Protein AF-A0A3C1DPW7-F1 (afdb_monomer_lite)

Radius of gyration: 18.35 Å; chains: 1; bounding box: 48×40×52 Å

Foldseek 3Di:
DVVVVVVVVVLVVVLCVFQVCLVVQLVVQLVVLLVCLVVVCVVQVWHSVLSSQLSSLLSNLCSSLQRATPAQDDDALDAAADDDDQDPCNCVDPDPLVVLLQSQLSNLLSLLRTDDPVVSVVSVVCQLCVLVVSLVCCSVCSRSSDHRYPSSSVSNVNSNVNSNVVNVVVVVVVVVVVVVVVVVVD

Structure (mmCIF, N/CA/C/O backbone):
data_AF-A0A3C1DPW7-F1
#
_entry.id   AF-A0A3C1DPW7-F1
#
loop_
_atom_site.group_PDB
_atom_site.id
_atom_site.type_symbol
_atom_site.label_atom_id
_atom_site.label_alt_id
_atom_site.label_comp_id
_atom_site.label_asym_id
_atom_site.label_entity_id
_atom_site.label_seq_id
_atom_site.pdbx_PDB_ins_code
_atom_site.Cartn_x
_atom_site.Cartn_y
_atom_site.Cartn_z
_atom_site.occupancy
_atom_site.B_iso_or_equiv
_atom_site.auth_seq_id
_atom_site.auth_comp_id
_atom_site.auth_asym_id
_atom_site.auth_atom_id
_atom_site.pdbx_PDB_model_num
ATOM 1 N N . MET A 1 1 ? -4.035 -28.548 -2.189 1.00 45.34 1 MET A N 1
ATOM 2 C CA . MET A 1 1 ? -3.957 -27.496 -1.138 1.00 45.34 1 MET A CA 1
ATOM 3 C C . MET A 1 1 ? -2.508 -27.128 -0.824 1.00 45.34 1 MET A C 1
ATOM 5 O O . MET A 1 1 ? -2.256 -25.953 -0.607 1.00 45.34 1 MET A O 1
ATOM 9 N N . PHE A 1 2 ? -1.565 -28.078 -0.882 1.00 49.34 2 PHE A N 1
ATOM 10 C CA . PHE A 1 2 ? -0.123 -27.798 -0.820 1.00 49.34 2 PHE A CA 1
ATOM 11 C C . PHE A 1 2 ? 0.416 -27.044 -2.056 1.00 49.34 2 PHE A C 1
ATOM 13 O O . PHE A 1 2 ? 1.233 -26.148 -1.886 1.00 49.34 2 PHE A O 1
ATOM 20 N N . ASP A 1 3 ? -0.161 -27.251 -3.249 1.00 56.12 3 ASP A N 1
ATOM 21 C CA . ASP A 1 3 ? 0.280 -26.571 -4.487 1.00 56.12 3 ASP A CA 1
ATOM 22 C C . ASP A 1 3 ? 0.186 -25.033 -4.446 1.00 56.12 3 ASP A C 1
ATOM 24 O O . ASP A 1 3 ? 0.974 -24.337 -5.081 1.00 56.12 3 ASP A O 1
ATOM 28 N N . TYR A 1 4 ? -0.758 -24.477 -3.675 1.00 53.91 4 TYR A N 1
ATOM 29 C CA . TYR A 1 4 ? -0.920 -23.023 -3.536 1.00 53.91 4 TYR A CA 1
ATOM 30 C C . TYR A 1 4 ? 0.123 -22.398 -2.601 1.00 53.91 4 TYR A C 1
ATOM 32 O O . TYR A 1 4 ? 0.518 -21.247 -2.794 1.00 53.91 4 TYR A O 1
ATOM 40 N N . ILE A 1 5 ? 0.573 -23.145 -1.588 1.00 56.81 5 ILE A N 1
ATOM 41 C CA . ILE A 1 5 ? 1.623 -22.693 -0.667 1.00 56.81 5 ILE A CA 1
ATOM 42 C C . ILE A 1 5 ? 2.968 -22.704 -1.401 1.00 56.81 5 ILE A C 1
ATOM 44 O O . ILE A 1 5 ? 3.708 -21.721 -1.330 1.00 56.81 5 ILE A O 1
ATOM 48 N N . ASP A 1 6 ? 3.232 -23.756 -2.179 1.00 62.59 6 ASP A N 1
ATOM 49 C CA . ASP A 1 6 ? 4.435 -23.870 -3.010 1.00 62.59 6 ASP A CA 1
ATOM 50 C C . ASP A 1 6 ? 4.489 -22.787 -4.088 1.00 62.59 6 ASP A C 1
ATOM 52 O O . ASP A 1 6 ? 5.540 -22.177 -4.303 1.00 62.59 6 ASP A O 1
ATOM 56 N N . GLN A 1 7 ? 3.341 -22.462 -4.695 1.00 63.72 7 GLN A N 1
ATOM 57 C CA . GLN A 1 7 ? 3.235 -21.282 -5.542 1.00 63.72 7 GLN A CA 1
ATOM 58 C C . GLN A 1 7 ? 3.647 -20.041 -4.755 1.00 63.72 7 GLN A C 1
ATOM 60 O O . GLN A 1 7 ? 4.572 -19.362 -5.186 1.00 63.72 7 GLN A O 1
ATOM 65 N N . GLY A 1 8 ? 3.033 -19.739 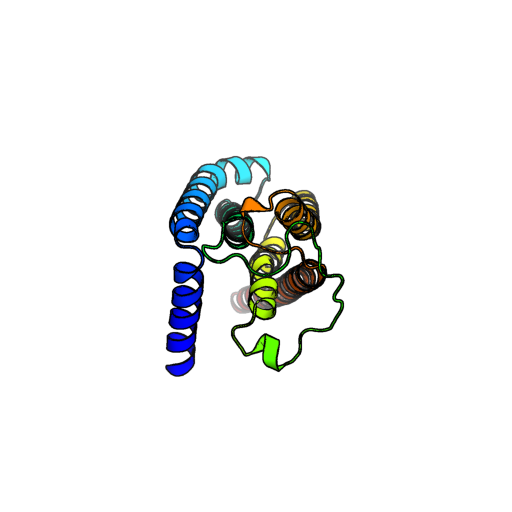-3.605 1.00 61.97 8 GLY A N 1
ATOM 66 C CA . GLY A 1 8 ? 3.328 -18.534 -2.808 1.00 61.97 8 GLY A CA 1
ATOM 67 C C . GLY A 1 8 ? 4.818 -18.318 -2.505 1.00 61.97 8 GLY A C 1
ATOM 68 O O . GLY A 1 8 ? 5.333 -17.204 -2.643 1.00 61.97 8 GLY A O 1
ATOM 69 N N . PHE A 1 9 ? 5.542 -19.381 -2.152 1.00 69.69 9 PHE A N 1
ATOM 70 C CA . PHE A 1 9 ? 6.993 -19.310 -1.952 1.00 69.69 9 PHE A CA 1
ATOM 71 C C . PHE A 1 9 ? 7.762 -19.107 -3.261 1.00 69.69 9 PHE A C 1
ATOM 73 O O . PHE A 1 9 ? 8.742 -18.359 -3.277 1.00 69.69 9 PHE A O 1
ATOM 80 N N . TYR A 1 10 ? 7.300 -19.698 -4.363 1.00 70.38 10 TYR A N 1
ATOM 81 C CA . TYR A 1 10 ? 7.838 -19.443 -5.698 1.00 70.38 10 TYR A CA 1
ATOM 82 C C . TYR A 1 10 ? 7.653 -17.973 -6.129 1.00 70.38 10 TYR A C 1
ATOM 84 O O . TYR A 1 10 ? 8.605 -17.366 -6.621 1.00 70.38 10 TYR A O 1
ATOM 92 N N . TRP A 1 11 ? 6.490 -17.362 -5.857 1.00 66.50 11 TRP A N 1
ATOM 93 C CA . TRP A 1 11 ? 6.211 -15.936 -6.111 1.00 66.50 11 TRP A CA 1
ATOM 94 C C . TRP A 1 11 ? 7.210 -15.020 -5.403 1.00 66.50 11 TRP A C 1
ATOM 96 O O . TRP A 1 11 ? 7.824 -14.149 -6.021 1.00 66.50 11 TRP A O 1
ATOM 106 N N . LEU A 1 12 ? 7.396 -15.235 -4.099 1.00 68.31 12 LEU A N 1
ATOM 107 C CA . LEU A 1 12 ? 8.343 -14.463 -3.296 1.00 68.31 12 LEU A CA 1
ATOM 108 C C . LEU A 1 12 ? 9.787 -14.722 -3.739 1.00 68.31 12 LEU A C 1
ATOM 110 O O . LEU A 1 12 ? 10.581 -13.786 -3.816 1.00 68.31 12 LEU A O 1
ATOM 114 N N . GLY A 1 13 ? 10.128 -15.970 -4.068 1.00 72.12 13 GLY A N 1
ATOM 115 C CA . GLY A 1 13 ? 11.445 -16.346 -4.577 1.00 72.12 13 GLY A CA 1
ATOM 116 C C . GLY A 1 13 ? 11.824 -15.590 -5.852 1.00 72.12 13 GLY A C 1
ATOM 117 O O . GLY A 1 13 ? 12.905 -15.005 -5.907 1.00 72.12 13 GLY A O 1
ATOM 118 N N . GLN A 1 14 ? 10.917 -15.537 -6.832 1.00 70.50 14 GLN A N 1
ATOM 119 C CA . GLN A 1 14 ? 11.108 -14.790 -8.082 1.00 70.50 14 GLN A CA 1
ATOM 120 C C . GLN A 1 14 ? 11.215 -13.280 -7.839 1.00 70.50 14 GLN A C 1
ATOM 122 O O . GLN A 1 14 ? 12.155 -12.642 -8.314 1.00 70.50 14 GLN A O 1
ATOM 127 N N . ALA A 1 15 ? 10.317 -12.709 -7.029 1.00 68.56 15 ALA A N 1
ATOM 128 C CA . ALA A 1 15 ? 10.353 -11.284 -6.706 1.00 68.56 15 ALA A CA 1
ATOM 129 C C . ALA A 1 15 ? 11.683 -10.871 -6.047 1.00 68.56 15 ALA A C 1
ATOM 131 O O . ALA A 1 15 ? 12.264 -9.844 -6.401 1.00 68.56 15 ALA A O 1
ATOM 132 N N . TYR A 1 16 ? 12.208 -11.689 -5.129 1.00 73.25 16 TYR A N 1
ATOM 133 C CA . TYR A 1 16 ? 13.483 -11.418 -4.463 1.00 73.25 16 TYR A CA 1
ATOM 134 C C . TYR A 1 16 ? 14.714 -11.668 -5.335 1.00 73.25 16 TYR A C 1
ATOM 136 O O . TYR A 1 16 ? 15.748 -11.053 -5.081 1.00 73.25 16 TYR A O 1
ATOM 144 N N . ALA A 1 17 ? 14.625 -12.548 -6.333 1.00 76.56 17 ALA A N 1
ATOM 145 C CA . ALA A 1 17 ? 15.702 -12.738 -7.298 1.00 76.56 17 ALA A CA 1
ATOM 146 C C . ALA A 1 17 ? 15.887 -11.488 -8.175 1.00 76.56 17 ALA A C 1
ATOM 148 O O . ALA A 1 17 ? 17.016 -11.080 -8.428 1.00 76.56 17 ALA A O 1
ATOM 149 N N . GLU A 1 18 ? 14.788 -10.843 -8.576 1.00 72.94 18 GLU A N 1
ATOM 150 C CA . GLU A 1 18 ? 14.814 -9.620 -9.393 1.00 72.94 18 GLU A CA 1
ATOM 151 C C . GLU A 1 18 ? 15.052 -8.344 -8.563 1.00 72.94 18 GLU A C 1
ATOM 153 O O . GLU A 1 18 ? 15.614 -7.371 -9.069 1.00 72.94 18 GLU A O 1
ATOM 158 N N . THR A 1 19 ? 14.653 -8.340 -7.282 1.00 77.19 19 THR A N 1
ATOM 159 C CA . THR A 1 19 ? 14.781 -7.190 -6.364 1.00 77.19 19 THR A CA 1
ATOM 160 C C . THR A 1 19 ? 15.429 -7.588 -5.024 1.00 77.19 19 THR A C 1
ATOM 162 O O . THR A 1 19 ? 14.774 -7.604 -3.977 1.00 77.19 19 THR A O 1
ATOM 165 N N . PRO A 1 20 ? 16.742 -7.888 -4.992 1.00 78.94 20 PRO A N 1
ATOM 166 C CA . PRO A 1 20 ? 17.404 -8.384 -3.778 1.00 78.94 20 PRO A CA 1
ATOM 167 C C . PRO A 1 20 ? 17.336 -7.383 -2.613 1.00 78.94 20 PRO A C 1
ATOM 169 O O . PRO A 1 20 ? 17.217 -7.767 -1.447 1.00 78.94 20 PRO A O 1
ATOM 172 N N . TRP A 1 21 ? 17.327 -6.087 -2.932 1.00 84.94 21 TRP A N 1
ATOM 173 C CA . TRP A 1 21 ? 17.254 -4.988 -1.969 1.00 84.94 21 TRP A CA 1
ATOM 174 C C . TRP A 1 21 ? 15.870 -4.808 -1.334 1.00 84.94 21 TRP A C 1
ATOM 176 O O . TRP A 1 21 ? 15.765 -4.185 -0.275 1.00 84.94 21 TRP A O 1
ATOM 186 N N . ALA A 1 22 ? 14.814 -5.393 -1.913 1.00 85.25 22 ALA A N 1
ATOM 187 C CA . ALA A 1 22 ? 13.452 -5.239 -1.405 1.00 85.25 22 ALA A CA 1
ATOM 188 C C . ALA A 1 22 ? 13.314 -5.806 0.013 1.00 85.25 22 ALA A C 1
ATOM 190 O O . ALA A 1 22 ? 12.577 -5.259 0.825 1.00 85.25 22 ALA A O 1
ATOM 191 N N . ARG A 1 23 ? 14.079 -6.850 0.367 1.00 87.50 23 ARG A N 1
ATOM 192 C CA . ARG A 1 23 ? 14.089 -7.417 1.729 1.00 87.50 23 ARG A CA 1
ATOM 193 C C . ARG A 1 23 ? 14.546 -6.398 2.763 1.00 87.50 23 ARG A C 1
ATOM 195 O O . ARG A 1 23 ? 13.875 -6.204 3.772 1.00 87.50 23 ARG A O 1
ATOM 202 N N . ALA A 1 24 ? 15.672 -5.740 2.494 1.00 89.94 24 ALA A N 1
ATOM 203 C CA . ALA A 1 24 ? 16.205 -4.711 3.376 1.00 89.94 24 ALA A CA 1
ATOM 204 C C . ALA A 1 24 ? 15.223 -3.535 3.479 1.00 89.94 24 ALA A C 1
ATOM 206 O O . ALA A 1 24 ? 14.919 -3.089 4.583 1.00 89.94 24 ALA A O 1
ATOM 207 N N . GLY A 1 25 ? 14.652 -3.108 2.347 1.00 91.94 25 GLY A N 1
ATOM 208 C CA . GLY A 1 25 ? 13.619 -2.074 2.314 1.00 91.94 25 GLY A CA 1
ATOM 209 C C . GLY A 1 25 ? 12.385 -2.431 3.149 1.00 91.94 25 GLY A C 1
ATOM 210 O O . GLY A 1 25 ? 11.926 -1.607 3.933 1.00 91.94 25 GLY A O 1
ATOM 211 N N . LEU A 1 26 ? 11.880 -3.665 3.048 1.00 92.50 26 LEU A N 1
ATOM 212 C CA . LEU A 1 26 ? 10.719 -4.136 3.810 1.00 92.50 26 LEU A CA 1
ATOM 213 C C . LEU A 1 26 ? 11.007 -4.190 5.312 1.00 92.50 26 LEU A C 1
ATOM 215 O O . LEU A 1 26 ? 10.148 -3.811 6.107 1.00 92.50 26 LEU A O 1
ATOM 219 N N . VAL A 1 27 ? 12.212 -4.607 5.711 1.00 95.00 27 VAL A N 1
ATOM 220 C CA . VAL A 1 27 ? 12.638 -4.574 7.120 1.00 95.00 27 VAL A CA 1
ATOM 221 C C . VAL A 1 27 ? 12.671 -3.135 7.630 1.00 95.00 27 VAL A C 1
ATOM 223 O O . VAL A 1 27 ? 12.113 -2.854 8.689 1.00 95.00 27 VAL A O 1
ATOM 226 N N . VAL A 1 28 ? 13.258 -2.209 6.868 1.00 95.44 28 VAL A N 1
ATOM 227 C CA . VAL A 1 28 ? 13.282 -0.783 7.228 1.00 95.44 28 VAL A CA 1
ATOM 228 C C . VAL A 1 28 ? 11.861 -0.228 7.333 1.00 95.44 28 VAL A C 1
ATOM 230 O O . VAL A 1 28 ? 11.532 0.402 8.335 1.00 95.44 28 VAL A O 1
ATOM 233 N N . ALA A 1 29 ? 10.993 -0.510 6.360 1.00 95.69 29 ALA A N 1
ATOM 234 C CA . ALA A 1 29 ? 9.595 -0.090 6.379 1.00 95.69 29 ALA A CA 1
ATOM 235 C C . ALA A 1 29 ? 8.848 -0.637 7.605 1.00 95.69 29 ALA A C 1
ATOM 237 O O . ALA A 1 29 ? 8.119 0.109 8.258 1.00 95.69 29 ALA A O 1
ATOM 238 N N . ALA A 1 30 ? 9.064 -1.905 7.965 1.00 95.81 30 ALA A N 1
ATOM 239 C CA . ALA A 1 30 ? 8.470 -2.517 9.149 1.00 95.81 30 ALA A CA 1
ATOM 240 C C . ALA A 1 30 ? 8.964 -1.860 10.446 1.00 95.81 30 ALA A C 1
ATOM 242 O O . ALA A 1 30 ? 8.156 -1.536 11.315 1.00 95.81 30 ALA A O 1
ATOM 243 N N . VAL A 1 31 ? 10.270 -1.607 10.570 1.00 97.31 31 VAL A N 1
ATOM 244 C CA . VAL A 1 31 ? 10.847 -0.917 11.734 1.00 97.31 31 VAL A CA 1
ATOM 245 C C . VAL A 1 31 ? 10.284 0.498 11.852 1.00 97.31 31 VAL A C 1
ATOM 247 O O . VAL A 1 31 ? 9.819 0.882 12.923 1.00 97.31 31 VAL A O 1
ATOM 250 N N . VAL A 1 32 ? 10.252 1.260 10.757 1.00 96.94 32 VAL A N 1
ATOM 251 C CA . VAL A 1 32 ? 9.676 2.612 10.733 1.00 96.94 32 VAL A CA 1
ATOM 252 C C . VAL A 1 32 ? 8.194 2.578 11.110 1.00 96.94 32 VAL A C 1
ATOM 254 O O . VAL A 1 32 ? 7.762 3.368 11.948 1.00 96.94 32 VAL A O 1
ATOM 257 N N . ALA A 1 33 ? 7.420 1.639 10.563 1.00 96.31 33 ALA A N 1
ATOM 258 C CA . ALA A 1 33 ? 6.011 1.474 10.901 1.00 96.31 33 ALA A CA 1
ATOM 259 C C . ALA A 1 33 ? 5.806 1.159 12.390 1.00 96.31 33 ALA A C 1
ATOM 261 O O . ALA A 1 33 ? 4.923 1.744 13.014 1.00 96.31 33 ALA A O 1
ATOM 262 N N . LEU A 1 34 ? 6.641 0.299 12.982 1.00 97.19 34 LEU A N 1
ATOM 263 C CA . LEU A 1 34 ? 6.595 -0.028 14.411 1.00 97.19 34 LEU A CA 1
ATOM 264 C C . LEU A 1 34 ? 6.935 1.181 15.290 1.00 97.19 34 LEU A C 1
ATOM 266 O O . LEU A 1 34 ? 6.211 1.467 16.245 1.00 97.19 34 LEU A O 1
ATOM 270 N N . LEU A 1 35 ? 7.997 1.914 14.951 1.00 97.75 35 LEU A N 1
ATOM 271 C CA . LEU A 1 35 ? 8.422 3.104 15.693 1.00 97.75 35 LEU A CA 1
ATOM 272 C C . LEU A 1 35 ? 7.381 4.230 15.611 1.00 97.75 35 LEU A C 1
ATOM 274 O O . LEU A 1 35 ? 7.150 4.939 16.593 1.00 97.75 35 LEU A O 1
ATOM 278 N N . LEU A 1 36 ? 6.723 4.380 14.459 1.00 97.12 36 LEU A N 1
ATOM 279 C CA . LEU A 1 36 ? 5.744 5.438 14.217 1.00 97.12 36 LEU A CA 1
ATOM 280 C C . LEU A 1 36 ? 4.303 5.057 14.581 1.00 97.12 36 LEU A C 1
ATOM 282 O O . LEU A 1 36 ? 3.469 5.953 14.717 1.00 97.12 36 LEU A O 1
ATOM 286 N N . ALA A 1 37 ? 3.998 3.776 14.800 1.00 96.12 37 ALA A N 1
ATOM 287 C CA . ALA A 1 37 ? 2.647 3.292 15.090 1.00 96.12 37 ALA A CA 1
ATOM 288 C C . ALA A 1 37 ? 1.990 4.039 16.259 1.00 96.12 37 ALA A C 1
ATOM 290 O O . ALA A 1 37 ? 0.888 4.571 16.127 1.00 96.12 37 ALA A O 1
ATOM 291 N N . VAL A 1 38 ? 2.674 4.120 17.403 1.00 96.56 38 VAL A N 1
ATOM 292 C CA . VAL A 1 38 ? 2.160 4.783 18.612 1.00 96.56 38 VAL A CA 1
ATOM 293 C C . VAL A 1 38 ? 2.044 6.305 18.456 1.00 96.56 38 VAL A C 1
ATOM 295 O O . VAL A 1 38 ? 0.960 6.828 18.736 1.00 96.56 38 VAL A O 1
ATOM 298 N N . PRO A 1 39 ? 3.087 7.055 18.038 1.00 96.94 39 PRO A N 1
ATOM 299 C CA . PRO A 1 39 ? 2.970 8.507 17.909 1.00 96.94 39 PRO A CA 1
ATOM 300 C C . PRO A 1 39 ? 1.938 8.909 16.850 1.00 96.94 39 PRO A C 1
ATOM 302 O O . PRO A 1 39 ? 1.123 9.798 17.108 1.00 96.94 39 PRO A O 1
ATOM 305 N N . MET A 1 40 ? 1.892 8.219 15.706 1.00 94.81 40 MET A N 1
ATOM 306 C CA . MET A 1 40 ? 0.899 8.500 14.667 1.00 94.81 40 MET A CA 1
ATOM 307 C C . MET A 1 40 ? -0.509 8.121 15.107 1.00 94.81 40 MET A C 1
ATOM 309 O O . MET A 1 40 ? -1.449 8.848 14.812 1.00 94.81 40 MET A O 1
ATOM 313 N N . ALA A 1 41 ? -0.693 7.046 15.872 1.00 94.62 41 ALA A N 1
ATOM 314 C CA . ALA A 1 41 ? -2.013 6.709 16.392 1.00 94.62 41 ALA A CA 1
ATOM 315 C C . ALA A 1 41 ? -2.532 7.703 17.428 1.00 94.62 41 ALA A C 1
ATOM 317 O O . ALA A 1 41 ? -3.728 7.989 17.433 1.00 94.62 41 ALA A O 1
ATOM 318 N N . LYS A 1 42 ? -1.652 8.284 18.253 1.00 94.69 42 LYS A N 1
ATOM 319 C CA . LYS A 1 42 ? -2.021 9.400 19.138 1.00 94.69 42 LYS A CA 1
ATOM 320 C C . LYS A 1 42 ? -2.438 10.628 18.329 1.00 94.69 42 LYS A C 1
ATOM 322 O O . LYS A 1 42 ? -3.485 11.205 18.616 1.00 94.69 42 LYS A O 1
ATOM 327 N N . LEU A 1 43 ? -1.665 10.981 17.298 1.00 94.38 43 LEU A N 1
ATOM 328 C CA . LEU A 1 43 ? -1.967 12.103 16.403 1.00 94.38 43 LEU A CA 1
ATOM 329 C C . LEU A 1 43 ? -3.307 11.906 15.678 1.00 94.38 43 LEU A C 1
ATOM 331 O O . LEU A 1 43 ? -4.157 12.792 15.671 1.00 94.38 43 LEU A O 1
ATOM 335 N N . LEU A 1 44 ? -3.512 10.714 15.121 1.00 91.31 44 LEU A N 1
ATOM 336 C CA . LEU A 1 44 ? -4.706 10.339 14.373 1.00 91.31 44 LEU A CA 1
ATOM 337 C C . LEU A 1 44 ? -5.873 9.929 15.275 1.00 91.31 44 LEU A C 1
ATOM 339 O O . LEU A 1 44 ? -6.936 9.640 14.753 1.00 91.31 44 LEU A O 1
ATOM 343 N N . ARG A 1 45 ? -5.718 9.887 16.605 1.00 92.81 45 ARG A N 1
ATOM 344 C CA . ARG A 1 45 ? -6.745 9.410 17.558 1.00 92.81 45 ARG A CA 1
ATOM 345 C C . ARG A 1 45 ? -7.334 8.040 17.171 1.00 92.81 45 ARG A C 1
ATOM 347 O O . ARG A 1 45 ? -8.547 7.831 17.225 1.00 92.81 45 ARG A O 1
ATOM 354 N N . SER A 1 46 ? -6.462 7.116 16.773 1.00 94.12 46 SER A N 1
ATOM 355 C CA . SER A 1 46 ? -6.810 5.782 16.266 1.00 94.12 46 SER A CA 1
ATOM 356 C C . SER A 1 46 ? -6.116 4.670 17.056 1.00 94.12 46 SER A C 1
ATOM 358 O O . SER A 1 46 ? -5.339 4.927 17.973 1.00 94.12 46 SER A O 1
ATOM 360 N N . ASN A 1 47 ? -6.377 3.412 16.697 1.00 95.06 47 ASN A N 1
ATOM 361 C CA . ASN A 1 47 ? -5.682 2.265 17.276 1.00 95.06 47 ASN A CA 1
ATOM 362 C C . ASN A 1 47 ? -4.244 2.158 16.709 1.00 95.06 47 ASN A C 1
ATOM 364 O O . ASN A 1 47 ? -4.097 2.102 15.483 1.00 95.06 47 ASN A O 1
ATOM 368 N N . PRO A 1 48 ? -3.199 2.068 17.559 1.00 95.44 48 PRO A N 1
ATOM 369 C CA . PRO A 1 48 ? -1.804 1.931 17.126 1.00 95.44 48 PRO A CA 1
ATOM 370 C C . PRO A 1 48 ? -1.537 0.718 16.247 1.00 95.44 48 PRO A C 1
ATOM 372 O O . PRO A 1 48 ? -0.723 0.813 15.336 1.00 95.44 48 PRO A O 1
ATOM 375 N N . VAL A 1 49 ? -2.249 -0.390 16.449 1.00 96.81 49 VAL A N 1
ATOM 376 C CA . VAL A 1 49 ? -2.089 -1.589 15.619 1.00 96.81 49 VAL A CA 1
ATOM 377 C C . VAL A 1 49 ? -2.543 -1.314 14.187 1.00 96.81 49 VAL A C 1
ATOM 379 O O . VAL A 1 49 ? -1.812 -1.602 13.249 1.00 96.81 49 VAL A O 1
ATOM 382 N N . ILE A 1 50 ? -3.716 -0.700 14.006 1.00 95.50 50 ILE A N 1
ATOM 383 C CA . ILE A 1 50 ? -4.253 -0.389 12.671 1.00 95.50 50 ILE A CA 1
ATOM 384 C C . ILE A 1 50 ? -3.351 0.616 11.960 1.00 95.50 50 ILE A C 1
ATOM 386 O O . ILE A 1 50 ? -3.026 0.427 10.793 1.00 95.50 50 ILE A O 1
ATOM 390 N N . VAL A 1 51 ? -2.924 1.667 12.666 1.00 96.06 51 VAL A N 1
ATOM 391 C CA . VAL A 1 51 ? -2.030 2.686 12.102 1.00 96.06 51 VAL A CA 1
ATOM 392 C C . VAL A 1 51 ? -0.675 2.084 11.736 1.00 96.06 51 VAL A C 1
ATOM 394 O O . VAL A 1 51 ? -0.192 2.335 10.638 1.00 96.06 51 VAL A O 1
ATOM 397 N N . GLY A 1 52 ? -0.090 1.250 12.598 1.00 96.38 52 GLY A N 1
ATOM 398 C CA . GLY A 1 52 ? 1.156 0.542 12.306 1.00 96.38 52 GLY A CA 1
ATOM 399 C C . GLY A 1 52 ? 1.038 -0.376 11.090 1.00 96.38 52 GLY A C 1
ATOM 400 O O . GLY A 1 52 ? 1.888 -0.330 10.207 1.00 96.38 52 GLY A O 1
ATOM 401 N N . LEU A 1 53 ? -0.046 -1.152 10.988 1.00 96.88 53 LEU A N 1
ATOM 402 C CA . LEU A 1 53 ? -0.310 -1.998 9.820 1.00 96.88 53 LEU A CA 1
ATOM 403 C C . LEU A 1 53 ? -0.498 -1.174 8.541 1.00 96.88 53 LEU A C 1
ATOM 405 O O . LEU A 1 53 ? 0.004 -1.564 7.493 1.00 96.88 53 LEU A O 1
ATOM 409 N N . LEU A 1 54 ? -1.178 -0.028 8.621 1.00 96.00 54 LEU A N 1
ATOM 410 C CA . LEU A 1 54 ? -1.387 0.862 7.480 1.00 96.00 54 LEU A CA 1
ATOM 411 C C . LEU A 1 54 ? -0.064 1.481 7.005 1.00 96.00 54 LEU A C 1
ATOM 413 O O . LEU A 1 54 ? 0.216 1.485 5.810 1.00 96.00 54 LEU A O 1
ATOM 417 N N . LEU A 1 55 ? 0.769 1.956 7.938 1.00 96.75 55 LEU A N 1
ATOM 418 C CA . LEU A 1 55 ? 2.114 2.462 7.643 1.00 96.75 55 LEU A CA 1
ATOM 419 C C . LEU A 1 55 ? 2.994 1.370 7.030 1.00 96.75 55 LEU A C 1
ATOM 421 O O . LEU A 1 55 ? 3.678 1.621 6.043 1.00 96.75 55 LEU A O 1
ATOM 425 N N . GLY A 1 56 ? 2.938 0.157 7.582 1.00 96.75 56 GLY A N 1
ATOM 426 C CA . GLY A 1 56 ? 3.644 -1.001 7.044 1.00 96.75 56 GLY A CA 1
ATOM 427 C C . GLY A 1 56 ? 3.182 -1.348 5.631 1.00 96.75 56 GLY A C 1
ATOM 428 O O . GLY A 1 56 ? 4.020 -1.576 4.765 1.00 96.75 56 GLY A O 1
ATOM 429 N N . ALA A 1 57 ? 1.873 -1.320 5.368 1.00 95.69 57 ALA A N 1
ATOM 430 C CA . ALA A 1 57 ? 1.313 -1.573 4.043 1.00 95.69 57 ALA A CA 1
ATOM 431 C C . ALA A 1 57 ? 1.747 -0.506 3.026 1.00 95.69 57 ALA A C 1
ATOM 433 O O . ALA A 1 57 ? 2.241 -0.855 1.959 1.00 95.69 57 ALA A O 1
ATOM 434 N N . PHE A 1 58 ? 1.660 0.785 3.366 1.00 96.06 58 PHE A N 1
ATOM 435 C CA . PHE A 1 58 ? 2.162 1.860 2.501 1.00 96.06 58 PHE A CA 1
ATOM 436 C C . PHE A 1 58 ? 3.669 1.758 2.250 1.00 96.06 58 PHE A C 1
ATOM 438 O O . PHE A 1 58 ? 4.121 1.911 1.116 1.00 96.06 58 PHE A O 1
ATOM 445 N N . GLY A 1 59 ? 4.449 1.465 3.292 1.00 95.94 59 GLY A N 1
ATOM 446 C CA . GLY A 1 59 ? 5.885 1.245 3.169 1.00 95.94 59 GLY A CA 1
ATOM 447 C C . GLY A 1 59 ? 6.208 0.050 2.275 1.00 95.94 59 GLY A C 1
ATOM 448 O O . GLY A 1 59 ? 7.087 0.146 1.424 1.00 95.94 59 GLY A O 1
ATOM 449 N N . ALA A 1 60 ? 5.461 -1.048 2.402 1.00 93.06 60 ALA A N 1
ATOM 450 C CA . ALA A 1 60 ? 5.607 -2.213 1.538 1.00 93.06 60 ALA A CA 1
ATOM 451 C C . ALA A 1 60 ? 5.301 -1.877 0.076 1.00 93.06 60 ALA A C 1
ATOM 453 O O . ALA A 1 60 ? 6.067 -2.281 -0.795 1.00 93.06 60 ALA A O 1
ATOM 454 N N . VAL A 1 61 ? 4.254 -1.090 -0.193 1.00 93.25 61 VAL A N 1
ATOM 455 C CA . VAL A 1 61 ? 3.942 -0.617 -1.550 1.00 93.25 61 VAL A CA 1
ATOM 456 C C . VAL A 1 61 ? 5.124 0.152 -2.127 1.00 93.25 61 VAL A C 1
ATOM 458 O O . VAL A 1 61 ? 5.627 -0.227 -3.178 1.00 93.25 61 VAL A O 1
ATOM 461 N N . LEU A 1 62 ? 5.624 1.162 -1.409 1.00 93.56 62 LEU A N 1
ATOM 462 C CA . LEU A 1 62 ? 6.769 1.966 -1.849 1.00 93.56 62 LEU A CA 1
ATOM 463 C C . LEU A 1 62 ? 8.016 1.118 -2.106 1.00 93.56 62 LEU A C 1
ATOM 465 O O . LEU A 1 62 ? 8.682 1.289 -3.121 1.00 93.56 62 LEU A O 1
ATOM 469 N N . VAL A 1 63 ? 8.339 0.187 -1.208 1.00 92.38 63 VAL A N 1
ATOM 470 C CA . VAL A 1 63 ? 9.510 -0.680 -1.371 1.00 92.38 63 VAL A CA 1
ATOM 471 C C . VAL A 1 63 ? 9.342 -1.578 -2.593 1.00 92.38 63 VAL A C 1
ATOM 473 O O . VAL A 1 63 ? 10.242 -1.661 -3.424 1.00 92.38 63 VAL A O 1
ATOM 476 N N . LEU A 1 64 ? 8.199 -2.240 -2.741 1.00 88.50 64 LEU A N 1
ATOM 477 C CA . LEU A 1 64 ? 7.991 -3.209 -3.817 1.00 88.50 64 LEU A CA 1
ATOM 478 C C . LEU A 1 64 ? 7.922 -2.552 -5.200 1.00 88.50 64 LEU A C 1
ATOM 480 O O . LEU A 1 64 ? 8.299 -3.191 -6.189 1.00 88.50 64 LEU A O 1
ATOM 484 N N . THR A 1 65 ? 7.516 -1.284 -5.283 1.00 87.88 65 THR A N 1
ATOM 485 C CA . THR A 1 65 ? 7.410 -0.550 -6.551 1.00 87.88 65 THR A CA 1
ATOM 486 C C . THR A 1 65 ? 8.640 0.289 -6.884 1.00 87.88 65 THR A C 1
ATOM 488 O O . THR A 1 65 ? 8.987 0.389 -8.059 1.00 87.88 65 THR A O 1
ATOM 491 N N . LEU A 1 66 ? 9.335 0.853 -5.893 1.00 88.94 66 LEU A N 1
ATOM 492 C CA . LEU A 1 66 ? 10.481 1.746 -6.117 1.00 88.94 66 LEU A CA 1
ATOM 493 C C . LEU A 1 66 ? 11.840 1.073 -5.909 1.00 88.94 66 LEU A C 1
ATOM 495 O O . LEU A 1 66 ? 12.866 1.692 -6.173 1.00 88.94 66 LEU A O 1
ATOM 499 N N . THR A 1 67 ? 11.892 -0.188 -5.4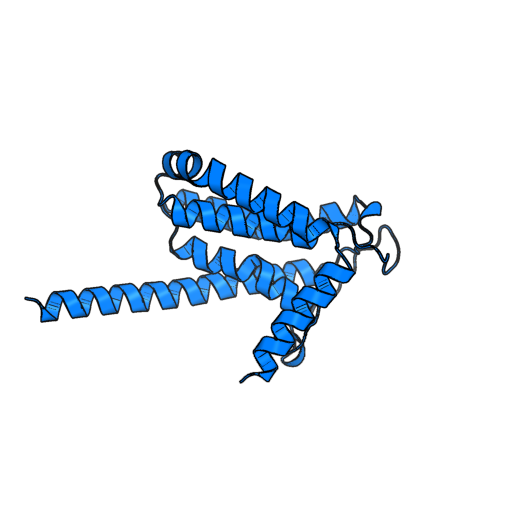66 1.00 88.06 67 THR A N 1
ATOM 500 C CA . THR A 1 67 ? 13.168 -0.918 -5.447 1.00 88.06 67 THR A CA 1
ATOM 501 C C . THR A 1 67 ? 13.644 -1.169 -6.886 1.00 88.06 67 THR A C 1
ATOM 503 O O . THR A 1 67 ? 12.849 -1.669 -7.694 1.00 88.06 67 THR A O 1
ATOM 506 N N . PRO A 1 68 ? 14.917 -0.871 -7.212 1.00 83.94 68 PRO A N 1
ATOM 507 C CA . PRO A 1 68 ? 15.480 -1.150 -8.528 1.00 83.94 68 PRO A CA 1
ATOM 508 C C . PRO A 1 68 ? 15.450 -2.644 -8.862 1.00 83.94 68 PRO A C 1
ATOM 510 O O . PRO A 1 68 ? 15.727 -3.484 -7.997 1.00 83.94 68 PRO A O 1
ATOM 513 N N . ARG A 1 69 ? 15.156 -2.974 -10.122 1.00 81.12 69 ARG A N 1
ATOM 514 C CA . ARG A 1 69 ? 15.307 -4.334 -10.662 1.00 81.12 69 ARG A CA 1
ATOM 515 C C . ARG A 1 69 ? 16.725 -4.528 -11.205 1.00 81.12 69 ARG A C 1
ATOM 517 O O . ARG A 1 69 ? 17.325 -3.594 -11.729 1.00 81.12 69 ARG A O 1
ATOM 524 N N . LEU A 1 70 ? 17.262 -5.746 -11.096 1.00 78.19 70 LEU A N 1
ATOM 525 C CA . LEU A 1 70 ? 18.574 -6.085 -11.674 1.00 78.19 70 LEU A CA 1
ATOM 526 C C . LEU A 1 70 ? 18.558 -6.068 -13.207 1.00 78.19 70 LEU A C 1
ATOM 528 O O . LEU A 1 70 ? 19.569 -5.764 -13.838 1.00 78.19 70 LEU A O 1
ATOM 532 N N . ARG A 1 71 ? 17.417 -6.416 -13.804 1.00 72.62 71 ARG A N 1
ATOM 533 C CA . ARG A 1 71 ? 17.206 -6.408 -15.250 1.00 72.62 71 ARG A CA 1
ATOM 534 C C . ARG A 1 71 ? 16.386 -5.190 -15.650 1.00 72.62 71 ARG A C 1
ATOM 536 O O . ARG A 1 71 ? 15.328 -4.938 -15.081 1.00 72.62 71 ARG A O 1
ATOM 543 N N . VAL A 1 72 ? 16.877 -4.472 -16.656 1.00 68.81 72 VAL A N 1
ATOM 544 C CA . VAL A 1 72 ? 16.159 -3.368 -17.294 1.00 68.81 72 VAL A CA 1
ATOM 545 C C . VAL A 1 72 ? 15.268 -3.956 -18.379 1.00 68.81 72 VAL A C 1
ATOM 547 O O . VAL A 1 72 ? 15.754 -4.628 -19.288 1.00 68.81 72 VAL A O 1
ATOM 550 N N . TYR A 1 73 ? 13.968 -3.710 -18.281 1.00 66.88 73 TYR A N 1
ATOM 551 C CA . TYR A 1 73 ? 12.999 -4.114 -19.293 1.00 66.88 73 TYR A CA 1
ATOM 552 C C . TYR A 1 73 ? 12.468 -2.863 -19.996 1.00 66.88 73 TYR A C 1
ATOM 554 O O . TYR A 1 73 ? 12.161 -1.895 -19.319 1.00 66.88 73 TYR A O 1
ATOM 562 N N . GLY A 1 74 ? 12.317 -2.897 -21.326 1.00 64.56 74 GLY A N 1
ATOM 563 C CA . GLY A 1 74 ? 11.774 -1.812 -22.165 1.00 64.56 74 GLY A CA 1
ATOM 564 C C . GLY A 1 74 ? 12.691 -0.604 -22.394 1.00 64.56 74 GLY A C 1
ATOM 565 O O . GLY A 1 74 ? 13.878 -0.641 -22.081 1.00 64.56 74 GLY A O 1
ATOM 566 N N . ALA A 1 75 ? 12.145 0.432 -23.043 1.00 65.75 75 ALA A N 1
ATOM 567 C CA . ALA A 1 75 ? 12.889 1.626 -23.429 1.00 65.75 75 ALA A CA 1
ATOM 568 C C . ALA A 1 75 ? 12.834 2.691 -22.317 1.00 65.75 75 ALA A C 1
ATOM 570 O O . ALA A 1 75 ? 11.741 2.981 -21.817 1.00 65.75 75 ALA A O 1
ATOM 571 N N . PRO A 1 76 ? 13.977 3.298 -21.947 1.00 65.81 76 PRO A N 1
ATOM 572 C CA . PRO A 1 76 ? 14.004 4.358 -20.945 1.00 65.81 76 PRO A CA 1
ATOM 573 C C . PRO A 1 76 ? 13.118 5.535 -21.375 1.00 65.81 76 PRO A C 1
ATOM 575 O O . PRO A 1 76 ? 12.980 5.805 -22.565 1.00 65.81 76 PRO A O 1
ATOM 578 N N . GLU A 1 77 ? 12.517 6.217 -20.396 1.00 66.81 77 GLU A N 1
ATOM 579 C CA . GLU A 1 77 ? 11.671 7.410 -20.602 1.00 66.81 77 GLU A CA 1
ATOM 580 C C . GLU A 1 77 ? 10.396 7.163 -21.427 1.00 66.81 77 GLU A C 1
ATOM 582 O O . GLU A 1 77 ? 9.787 8.093 -21.953 1.00 66.81 77 GLU A O 1
ATOM 587 N N . THR A 1 78 ? 9.942 5.910 -21.518 1.00 71.56 78 THR A N 1
ATOM 588 C CA . THR A 1 78 ? 8.649 5.579 -22.127 1.00 71.56 78 THR A CA 1
ATOM 589 C C . THR A 1 78 ? 7.648 5.138 -21.063 1.00 71.56 78 THR A C 1
ATOM 591 O O . THR A 1 78 ? 7.991 4.409 -20.132 1.00 71.56 78 THR A O 1
ATOM 594 N N . CYS A 1 79 ? 6.401 5.606 -21.184 1.00 74.75 79 CYS A N 1
ATOM 595 C CA . CYS A 1 79 ? 5.289 5.122 -20.371 1.00 74.75 79 CYS A CA 1
ATOM 596 C C . CYS A 1 79 ? 4.263 4.435 -21.269 1.00 74.75 79 CYS A C 1
ATOM 598 O O . CYS A 1 79 ? 3.765 5.026 -22.233 1.00 74.75 79 CYS A O 1
ATOM 600 N N . TYR A 1 80 ? 3.946 3.183 -20.957 1.00 78.81 80 TYR A N 1
ATOM 601 C CA . TYR A 1 80 ? 2.970 2.415 -21.712 1.00 78.81 80 TYR A CA 1
ATOM 602 C C . TYR A 1 80 ? 1.558 2.905 -21.378 1.00 78.81 80 TYR A C 1
ATOM 604 O O . TYR A 1 80 ? 1.056 2.753 -20.264 1.00 78.81 80 TYR A O 1
ATOM 612 N N . LEU A 1 81 ? 0.899 3.485 -22.380 1.00 76.94 81 LEU A N 1
ATOM 613 C CA . LEU A 1 81 ? -0.516 3.856 -22.346 1.00 76.94 81 LEU A CA 1
ATOM 614 C C . LEU A 1 81 ? -1.371 2.640 -22.715 1.00 76.94 81 LEU A C 1
ATOM 616 O O . LEU A 1 81 ? -2.017 2.603 -23.761 1.00 76.94 81 LEU A O 1
ATOM 620 N N . GLN A 1 82 ? -1.326 1.610 -21.873 1.00 76.50 82 GLN A N 1
ATOM 621 C CA . GLN A 1 82 ? -2.185 0.441 -22.008 1.00 76.50 82 GLN A CA 1
ATOM 622 C C . GLN A 1 82 ? -3.350 0.562 -21.025 1.00 76.50 82 GLN A C 1
ATOM 624 O O . GLN A 1 82 ? -3.148 0.756 -19.832 1.00 76.50 82 GLN A O 1
ATOM 629 N N . PHE A 1 83 ? -4.572 0.447 -21.541 1.00 71.06 83 PHE A N 1
ATOM 630 C CA . PHE A 1 83 ? -5.797 0.376 -20.748 1.00 71.06 83 PHE A CA 1
ATOM 631 C C . PHE A 1 83 ? -6.451 -0.976 -21.000 1.00 71.06 83 PHE A C 1
ATOM 633 O O . PHE A 1 83 ? -6.466 -1.465 -22.134 1.00 71.06 83 PHE A O 1
ATOM 640 N N . GLY A 1 84 ? -6.993 -1.596 -19.961 1.00 69.44 84 GLY A N 1
ATOM 641 C CA . GLY A 1 84 ? -7.561 -2.931 -20.081 1.00 69.44 84 GLY A CA 1
ATOM 642 C C . GLY A 1 84 ? -8.288 -3.348 -18.818 1.00 69.44 84 GLY A C 1
ATOM 643 O O . GLY A 1 84 ? -8.252 -2.662 -17.808 1.00 69.44 84 GLY A O 1
ATOM 644 N N . LYS A 1 85 ? -8.956 -4.497 -18.859 1.00 70.69 85 LYS A N 1
ATOM 645 C CA . LYS A 1 85 ? -9.493 -5.116 -17.645 1.00 70.69 85 LYS A CA 1
ATOM 646 C C . LYS A 1 85 ? -8.636 -6.327 -17.298 1.00 70.69 85 LYS A C 1
ATOM 648 O O . LYS A 1 85 ? -8.360 -7.105 -18.215 1.00 70.69 85 LYS A O 1
ATOM 653 N N . PRO A 1 86 ? -8.284 -6.532 -16.015 1.00 73.38 86 PRO A N 1
ATOM 654 C CA . PRO A 1 86 ? -7.583 -7.737 -15.603 1.00 73.38 86 PRO A CA 1
ATOM 655 C C . PRO A 1 86 ? -8.402 -8.962 -16.006 1.00 73.38 86 PRO A C 1
ATOM 657 O O . PRO A 1 86 ? -9.609 -9.049 -15.745 1.00 73.38 86 PRO A O 1
ATOM 660 N N . THR A 1 87 ? -7.759 -9.897 -16.697 1.00 78.25 87 THR A N 1
ATOM 661 C CA . THR A 1 87 ? -8.398 -11.138 -17.124 1.00 78.25 87 THR A CA 1
ATOM 662 C C . THR A 1 87 ? -8.505 -12.110 -15.948 1.00 78.25 87 THR A C 1
ATOM 664 O O . THR A 1 87 ? -7.841 -11.972 -14.921 1.00 78.25 87 THR A O 1
ATOM 667 N N . ARG A 1 88 ? -9.337 -13.152 -16.080 1.00 73.12 88 ARG A N 1
ATOM 668 C CA . ARG A 1 88 ? -9.406 -14.212 -15.056 1.00 73.12 88 ARG A CA 1
ATOM 669 C C . ARG A 1 88 ? -8.070 -14.930 -14.870 1.00 73.12 88 ARG A C 1
ATOM 671 O O . ARG A 1 88 ? -7.785 -15.369 -13.764 1.00 73.12 88 ARG A O 1
ATOM 678 N N . ALA A 1 89 ? -7.272 -15.049 -15.932 1.00 71.56 89 ALA A N 1
ATOM 679 C CA . ALA A 1 89 ? -5.941 -15.635 -15.847 1.00 71.56 89 ALA A CA 1
ATOM 680 C C . ALA A 1 89 ? -5.010 -14.754 -15.003 1.00 71.56 89 ALA A C 1
ATOM 682 O O . ALA A 1 89 ? -4.326 -15.282 -14.131 1.00 71.56 89 ALA A O 1
ATOM 683 N N . ASP A 1 90 ? -5.081 -13.430 -15.168 1.00 71.06 90 ASP A N 1
ATOM 684 C CA . ASP A 1 90 ? -4.290 -12.470 -14.386 1.00 71.06 90 ASP A CA 1
ATOM 685 C C . ASP A 1 90 ? -4.634 -12.492 -12.895 1.00 71.06 90 ASP A C 1
ATOM 687 O O . ASP A 1 90 ? -3.798 -12.164 -12.072 1.00 71.06 90 ASP A O 1
ATOM 691 N N . LEU A 1 91 ? -5.850 -12.890 -12.518 1.00 67.94 91 LEU A N 1
ATOM 692 C CA . LEU A 1 91 ? -6.255 -13.007 -11.110 1.00 67.94 91 LEU A CA 1
ATOM 693 C C . LEU A 1 91 ? -5.749 -14.293 -10.440 1.00 67.94 91 LEU A C 1
ATOM 695 O O . LEU A 1 91 ? -5.704 -14.368 -9.214 1.00 67.94 91 LEU A O 1
ATOM 699 N N . ILE A 1 92 ? -5.427 -15.316 -11.233 1.00 71.94 92 ILE A N 1
ATOM 700 C CA . ILE A 1 92 ? -5.058 -16.653 -10.748 1.00 71.94 92 ILE A CA 1
ATOM 701 C C . ILE A 1 92 ? -3.545 -16.881 -10.879 1.00 71.94 92 ILE A C 1
ATOM 703 O O . ILE A 1 92 ? -2.972 -17.632 -10.091 1.00 71.94 92 ILE A O 1
ATOM 707 N N . GLN A 1 93 ? -2.894 -16.250 -11.861 1.00 71.50 93 GLN A N 1
ATOM 708 C CA . GLN A 1 93 ? -1.486 -16.470 -12.187 1.00 71.50 93 GLN A CA 1
ATOM 709 C C . GLN A 1 93 ? -0.552 -15.346 -11.700 1.00 71.50 93 GLN A C 1
ATOM 711 O O . GLN A 1 93 ? -0.968 -14.187 -11.651 1.00 71.50 93 GLN A O 1
ATOM 716 N N . PRO A 1 94 ? 0.731 -15.682 -11.438 1.00 65.06 94 PRO A N 1
ATOM 717 C CA . PRO A 1 94 ? 1.822 -14.735 -11.208 1.00 65.06 94 PRO A CA 1
ATOM 718 C C . PRO A 1 94 ? 2.103 -13.809 -12.370 1.00 65.06 94 PRO A C 1
ATOM 720 O O . PRO A 1 94 ? 2.996 -14.039 -13.174 1.00 65.06 94 PRO A O 1
ATOM 723 N N . THR A 1 95 ? 1.345 -12.723 -12.419 1.00 74.00 95 THR A N 1
ATOM 724 C CA . THR A 1 95 ? 1.515 -11.636 -13.382 1.00 74.00 95 THR A CA 1
ATOM 725 C C . THR A 1 95 ? 1.786 -10.326 -12.647 1.00 74.00 95 THR A C 1
ATOM 727 O O . THR A 1 95 ? 1.364 -10.159 -11.499 1.00 74.00 95 THR A O 1
ATOM 730 N N . ASP A 1 96 ? 2.440 -9.360 -13.296 1.00 73.62 96 ASP A N 1
ATOM 731 C CA . ASP A 1 96 ? 2.613 -8.011 -12.728 1.00 73.62 96 ASP A CA 1
ATOM 732 C C . ASP A 1 96 ? 1.248 -7.386 -12.341 1.00 73.62 96 ASP A C 1
ATOM 734 O O . ASP A 1 96 ? 1.120 -6.723 -11.314 1.00 73.62 96 ASP A O 1
ATOM 738 N N . VAL A 1 97 ? 0.188 -7.726 -13.084 1.00 79.19 97 VAL A N 1
ATOM 739 C CA . VAL A 1 97 ? -1.211 -7.330 -12.840 1.00 79.19 97 VAL A CA 1
ATOM 740 C C . VAL A 1 97 ? -1.728 -7.818 -11.483 1.00 79.19 97 VAL A C 1
ATOM 742 O O . VAL A 1 97 ? -2.289 -7.041 -10.708 1.00 79.19 97 VAL A O 1
ATOM 745 N N . SER A 1 98 ? -1.537 -9.104 -11.178 1.00 78.62 98 SER A N 1
ATOM 746 C CA . SER A 1 98 ? -1.957 -9.703 -9.903 1.00 78.62 98 SER A CA 1
ATOM 747 C C . SER A 1 98 ? -1.259 -9.066 -8.699 1.00 78.62 98 SER A C 1
ATOM 749 O O . SER A 1 98 ? -1.887 -8.827 -7.666 1.00 78.62 98 SER A O 1
ATOM 751 N N . LEU A 1 99 ? 0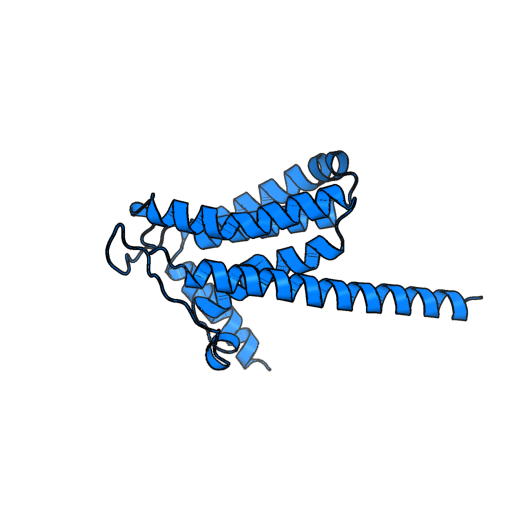.031 -8.744 -8.845 1.00 79.75 99 LEU A N 1
ATOM 752 C CA . LEU A 1 99 ? 0.823 -8.096 -7.807 1.00 79.75 99 LEU A CA 1
ATOM 753 C C . LEU A 1 99 ? 0.320 -6.674 -7.571 1.00 79.75 99 LEU A C 1
ATOM 755 O O . LEU A 1 99 ? 0.092 -6.306 -6.422 1.00 79.75 99 LEU A O 1
ATOM 759 N N . ASN A 1 100 ? 0.051 -5.919 -8.638 1.00 85.62 100 ASN A N 1
ATOM 760 C CA . ASN A 1 100 ? -0.499 -4.568 -8.541 1.00 85.62 100 ASN A CA 1
ATOM 761 C C . ASN A 1 100 ? -1.881 -4.541 -7.871 1.00 85.62 100 ASN A C 1
ATOM 763 O O . ASN A 1 100 ? -2.134 -3.701 -7.008 1.00 85.62 100 ASN A O 1
ATOM 767 N N . LEU A 1 101 ? -2.750 -5.512 -8.161 1.00 85.44 101 LEU A N 1
ATOM 768 C CA . LEU A 1 101 ? -4.024 -5.665 -7.444 1.00 85.44 101 LEU A CA 1
ATOM 769 C C . LEU A 1 101 ? -3.818 -5.923 -5.941 1.00 85.44 101 LEU A C 1
ATOM 771 O O . LEU A 1 101 ? -4.554 -5.392 -5.108 1.00 85.44 101 LEU A O 1
ATOM 775 N N . LEU A 1 102 ? -2.821 -6.729 -5.576 1.00 88.44 102 LEU A N 1
ATOM 776 C CA . LEU A 1 102 ? -2.545 -7.090 -4.185 1.00 88.44 102 LEU A CA 1
ATOM 777 C C . LEU A 1 102 ? -1.822 -5.994 -3.392 1.00 88.44 102 LEU A C 1
ATOM 779 O O . LEU A 1 102 ? -1.910 -6.003 -2.166 1.00 88.44 102 LEU A O 1
ATOM 783 N N . LEU A 1 103 ? -1.142 -5.047 -4.042 1.00 89.81 103 LEU A N 1
ATOM 784 C CA . LEU A 1 103 ? -0.355 -4.007 -3.368 1.00 89.81 103 LEU A CA 1
ATOM 785 C C . LEU A 1 103 ? -1.222 -3.085 -2.498 1.00 89.81 103 LEU A C 1
ATOM 787 O O . LEU A 1 103 ? -0.955 -2.925 -1.305 1.00 89.81 103 LEU A O 1
ATOM 791 N N . LEU A 1 104 ? -2.283 -2.502 -3.064 1.00 94.25 104 LEU A N 1
ATOM 792 C CA . LEU A 1 104 ? -3.178 -1.602 -2.321 1.00 94.25 104 LEU A CA 1
ATOM 793 C C . LEU A 1 104 ? -4.371 -2.300 -1.661 1.00 94.25 104 LEU A C 1
ATOM 795 O O . LEU A 1 104 ? -5.076 -1.679 -0.859 1.00 94.25 104 LEU A O 1
ATOM 799 N N . PHE A 1 105 ? -4.591 -3.586 -1.929 1.00 94.81 105 PHE A N 1
ATOM 800 C CA . PHE A 1 105 ? -5.692 -4.332 -1.322 1.00 94.81 105 PHE A CA 1
ATOM 801 C C . PHE A 1 105 ? -5.655 -4.324 0.225 1.00 94.81 105 PHE A C 1
ATOM 803 O O . PHE A 1 105 ? -6.663 -3.951 0.837 1.00 94.81 105 PHE A O 1
ATOM 810 N N . PRO A 1 106 ? -4.523 -4.626 0.902 1.00 94.69 106 PRO A N 1
ATOM 811 C CA . PRO A 1 106 ? -4.430 -4.544 2.360 1.00 94.69 106 PRO A CA 1
ATOM 812 C C . PRO A 1 106 ? -4.705 -3.139 2.903 1.00 94.69 106 PRO A C 1
ATOM 814 O O . PRO A 1 106 ? -5.353 -3.002 3.942 1.00 94.69 106 PRO A O 1
ATOM 817 N N . VAL A 1 107 ? -4.261 -2.094 2.192 1.00 95.94 107 VAL A N 1
ATOM 818 C CA . VAL A 1 107 ? -4.538 -0.695 2.554 1.00 95.94 107 VAL A CA 1
ATOM 819 C C . VAL A 1 107 ? -6.048 -0.462 2.566 1.00 95.94 107 VAL A C 1
ATOM 821 O O . VAL A 1 107 ? -6.583 0.015 3.567 1.00 95.94 107 VAL A O 1
ATOM 824 N N . GLY A 1 108 ? -6.748 -0.878 1.507 1.00 96.06 108 GLY A N 1
ATOM 825 C CA . GLY A 1 108 ? -8.204 -0.774 1.402 1.00 96.06 108 GLY A CA 1
ATOM 826 C C . GLY A 1 108 ? -8.937 -1.452 2.558 1.00 96.06 108 GLY A C 1
ATOM 827 O O . GLY A 1 108 ? -9.823 -0.848 3.167 1.00 96.06 108 GLY A O 1
ATOM 828 N N . VAL A 1 109 ? -8.522 -2.667 2.927 1.00 96.12 109 VAL A N 1
ATOM 829 C CA . VAL A 1 109 ? -9.105 -3.391 4.069 1.00 96.12 109 VAL A CA 1
ATOM 830 C C . VAL A 1 109 ? -8.889 -2.614 5.370 1.00 96.12 109 VAL A C 1
ATOM 832 O O . VAL A 1 109 ? -9.845 -2.375 6.111 1.00 96.12 109 VAL A O 1
ATOM 835 N N . LEU A 1 110 ? -7.658 -2.180 5.649 1.00 96.12 110 LEU A N 1
ATOM 836 C CA . LEU A 1 110 ? -7.286 -1.509 6.901 1.00 96.12 110 LEU A CA 1
ATOM 837 C C . LEU A 1 110 ? -7.951 -0.138 7.072 1.00 96.12 110 LEU A C 1
ATOM 839 O O . LEU A 1 110 ? -8.320 0.223 8.194 1.00 96.12 110 LEU A O 1
ATOM 843 N N . LEU A 1 111 ? -8.176 0.600 5.980 1.00 95.69 111 LEU A N 1
ATOM 844 C CA . LEU A 1 111 ? -8.895 1.880 5.999 1.00 95.69 111 LEU A CA 1
ATOM 845 C C . LEU A 1 111 ? -10.285 1.757 6.628 1.00 95.69 111 LEU A C 1
ATOM 847 O O . LEU A 1 111 ? -10.725 2.664 7.334 1.00 95.69 111 LEU A O 1
ATOM 851 N N . THR A 1 112 ? -10.957 0.617 6.448 1.00 95.06 112 THR A N 1
ATOM 852 C CA . THR A 1 112 ? -12.297 0.390 7.012 1.00 95.06 112 THR A CA 1
ATOM 853 C C . THR A 1 112 ? -12.304 0.276 8.536 1.00 95.06 112 THR A C 1
ATOM 855 O O . THR A 1 112 ? -13.363 0.409 9.148 1.00 95.06 112 THR A O 1
ATOM 858 N N . TRP A 1 113 ? -11.147 0.080 9.169 1.00 94.31 113 TRP A N 1
ATOM 859 C CA . TRP A 1 113 ? -11.000 -0.000 10.624 1.00 94.31 113 TRP A CA 1
ATOM 860 C C . TRP A 1 113 ? -10.399 1.272 11.230 1.00 94.31 113 TRP A C 1
ATOM 862 O O . TRP A 1 113 ? -10.470 1.468 12.446 1.00 94.31 113 TRP A O 1
ATOM 872 N N . LEU A 1 114 ? -9.850 2.158 10.396 1.00 93.00 114 LEU A N 1
ATOM 873 C CA . LEU A 1 114 ? -9.247 3.415 10.816 1.00 93.00 114 LEU A CA 1
ATOM 874 C C . LEU A 1 114 ? -10.312 4.414 11.307 1.00 93.00 114 LEU A C 1
ATOM 876 O O . LEU A 1 114 ? -11.451 4.447 10.837 1.00 93.00 114 LEU A O 1
ATOM 880 N N . ARG A 1 115 ? -9.941 5.239 12.290 1.00 90.75 115 ARG A N 1
ATOM 881 C CA . ARG A 1 115 ? -10.750 6.344 12.825 1.00 90.75 115 ARG A CA 1
ATOM 882 C C . ARG A 1 115 ? -9.840 7.529 13.150 1.00 90.75 115 ARG A C 1
ATOM 884 O O . ARG A 1 115 ? -8.672 7.281 13.424 1.00 90.75 115 ARG A O 1
ATOM 891 N N . PRO A 1 116 ? -10.343 8.778 13.173 1.00 92.12 116 PRO A N 1
ATOM 892 C CA . PRO A 1 116 ? -11.671 9.269 12.777 1.00 92.12 116 PRO A CA 1
ATOM 893 C C . PRO A 1 116 ? -11.840 9.355 11.248 1.00 92.12 116 PRO A C 1
ATOM 895 O O . PRO A 1 116 ? -10.893 9.123 10.505 1.00 92.12 116 PRO A O 1
ATOM 898 N N . LEU A 1 117 ? -13.039 9.719 10.767 1.00 92.00 117 LEU A N 1
ATOM 899 C CA . LEU A 1 117 ? -13.360 9.772 9.329 1.00 92.00 117 LEU A CA 1
ATOM 900 C C . LEU A 1 117 ? -12.383 10.641 8.524 1.00 92.00 117 LEU A C 1
ATOM 902 O O . LEU A 1 117 ? -12.010 10.265 7.422 1.00 92.00 117 LEU A O 1
ATOM 906 N N . ILE A 1 118 ? -11.913 11.757 9.089 1.00 93.38 118 ILE A N 1
ATOM 907 C CA . ILE A 1 118 ? -10.939 12.609 8.399 1.00 93.38 118 ILE A CA 1
ATOM 908 C C . ILE A 1 118 ? -9.613 11.880 8.139 1.00 93.38 118 ILE A C 1
ATOM 910 O O . ILE A 1 118 ? -9.057 12.013 7.056 1.00 93.38 118 ILE A O 1
ATOM 914 N N . ALA A 1 119 ? -9.159 11.026 9.065 1.00 93.00 119 ALA A N 1
ATOM 915 C CA . ALA A 1 119 ? -7.975 10.195 8.856 1.00 93.00 119 ALA A CA 1
ATOM 916 C C . ALA A 1 119 ? -8.213 9.141 7.764 1.00 93.00 119 ALA A C 1
ATOM 918 O O . ALA A 1 119 ? -7.316 8.887 6.965 1.00 93.00 119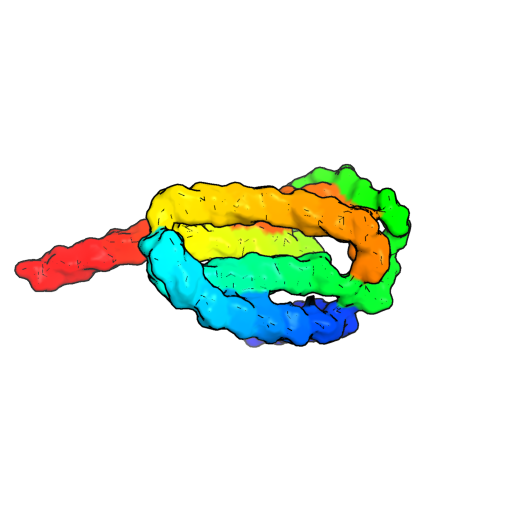 ALA A O 1
ATOM 919 N N . VAL A 1 120 ? -9.425 8.574 7.6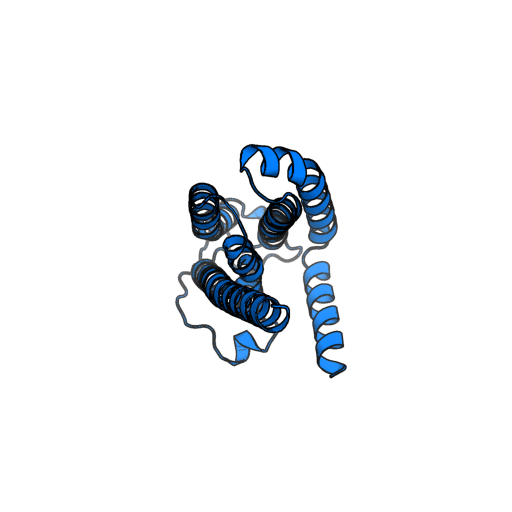92 1.00 94.75 120 VAL A N 1
ATOM 920 C CA . VAL A 1 120 ? -9.829 7.656 6.612 1.00 94.75 120 VAL A CA 1
ATOM 921 C C . VAL A 1 120 ? -9.780 8.367 5.263 1.00 94.75 120 VAL A C 1
ATOM 923 O O . VAL A 1 120 ? -9.144 7.859 4.348 1.00 94.75 120 VAL A O 1
ATOM 926 N N . CYS A 1 121 ? -10.390 9.550 5.147 1.00 95.38 121 CYS A N 1
ATOM 927 C CA . CYS A 1 121 ? -10.390 10.326 3.907 1.00 95.38 121 CYS A CA 1
ATOM 928 C C . CYS A 1 121 ? -8.968 10.699 3.477 1.00 95.38 121 CYS A C 1
ATOM 930 O O . CYS A 1 121 ? -8.609 10.476 2.326 1.00 95.38 121 CYS A O 1
ATOM 932 N N . CYS A 1 122 ? -8.138 11.207 4.395 1.00 95.00 122 CYS A N 1
ATOM 933 C CA . CYS A 1 122 ? -6.747 11.543 4.090 1.00 95.00 122 CYS A CA 1
ATOM 934 C C . CYS A 1 122 ? -5.958 10.316 3.620 1.00 95.00 122 CYS A C 1
ATOM 936 O O . CYS A 1 122 ? -5.303 10.372 2.584 1.00 95.00 122 CYS A O 1
ATOM 938 N N . ALA A 1 123 ? -6.038 9.197 4.342 1.00 94.38 123 ALA A N 1
ATOM 939 C CA . ALA A 1 123 ? -5.309 7.986 3.979 1.00 94.38 123 ALA A CA 1
ATOM 940 C C . ALA A 1 123 ? -5.828 7.356 2.673 1.00 94.38 123 ALA A C 1
ATOM 942 O O . ALA A 1 123 ? -5.036 6.836 1.892 1.00 94.38 123 ALA A O 1
ATOM 943 N N . PHE A 1 124 ? -7.130 7.450 2.394 1.00 95.88 124 PHE A N 1
ATOM 944 C CA . PHE A 1 124 ? -7.711 7.021 1.123 1.00 95.88 124 PHE A CA 1
ATOM 945 C C . PHE A 1 124 ? -7.236 7.891 -0.048 1.00 95.88 124 PHE A C 1
ATOM 947 O O . PHE A 1 124 ? -6.846 7.357 -1.081 1.00 95.88 124 PHE A O 1
ATOM 954 N N . LEU A 1 125 ? -7.192 9.217 0.120 1.00 96.62 125 LEU A N 1
ATOM 955 C CA . LEU A 1 125 ? -6.651 10.129 -0.894 1.00 96.62 125 LEU A CA 1
ATOM 956 C C . LEU A 1 125 ? -5.162 9.876 -1.151 1.00 96.62 125 LEU A C 1
ATOM 958 O O . LEU A 1 125 ? -4.744 9.850 -2.305 1.00 96.62 125 LEU A O 1
ATOM 962 N N . ILE A 1 126 ? -4.378 9.626 -0.098 1.00 95.94 126 ILE A N 1
ATOM 963 C CA . ILE A 1 126 ? -2.975 9.212 -0.233 1.00 95.94 126 ILE A CA 1
ATOM 964 C C . ILE A 1 126 ? -2.889 7.907 -1.030 1.00 95.94 126 ILE A C 1
ATOM 966 O O . ILE A 1 126 ? -2.099 7.825 -1.963 1.00 95.94 126 ILE A O 1
ATOM 970 N N . ALA A 1 127 ? -3.725 6.912 -0.720 1.00 95.38 127 ALA A N 1
ATOM 971 C CA . ALA A 1 127 ? -3.746 5.643 -1.445 1.00 95.38 127 ALA A CA 1
ATOM 972 C C . ALA A 1 127 ? -4.138 5.794 -2.923 1.00 95.38 127 ALA A C 1
ATOM 974 O O . ALA A 1 127 ? -3.599 5.075 -3.754 1.00 95.38 127 ALA A O 1
ATOM 975 N N . LEU A 1 128 ? -5.027 6.732 -3.265 1.00 95.56 128 LEU A N 1
ATOM 976 C CA . LEU A 1 128 ? -5.380 7.035 -4.657 1.00 95.56 128 LEU A CA 1
ATOM 977 C C . LEU A 1 128 ? -4.270 7.781 -5.407 1.00 95.56 128 LEU A C 1
ATOM 979 O O . LEU A 1 128 ? -4.057 7.532 -6.589 1.00 95.56 128 LEU A O 1
ATOM 983 N N . ALA A 1 129 ? -3.567 8.693 -4.736 1.00 95.94 129 ALA A N 1
ATOM 984 C CA . ALA A 1 129 ? -2.469 9.450 -5.334 1.00 95.94 129 ALA A CA 1
ATOM 985 C C . ALA A 1 129 ? -1.183 8.618 -5.474 1.00 95.94 129 ALA A C 1
ATOM 987 O O . ALA A 1 129 ? -0.353 8.900 -6.338 1.00 95.94 129 ALA A O 1
ATOM 988 N N . LEU A 1 130 ? -1.010 7.596 -4.631 1.00 94.25 130 LEU A N 1
ATOM 989 C CA . LEU A 1 130 ? 0.226 6.828 -4.535 1.00 94.25 130 LEU A CA 1
ATOM 990 C C . LEU A 1 130 ? 0.626 6.125 -5.845 1.00 94.25 130 LEU A C 1
ATOM 992 O O . LEU A 1 130 ? 1.783 6.289 -6.223 1.00 94.25 130 LEU A O 1
ATOM 996 N N . PRO A 1 131 ? -0.256 5.412 -6.576 1.00 92.75 131 PRO A N 1
ATOM 997 C CA . PRO A 1 131 ? 0.117 4.793 -7.847 1.00 92.75 131 PRO A CA 1
ATOM 998 C C . PRO A 1 131 ? 0.599 5.820 -8.870 1.00 92.75 131 PRO A C 1
ATOM 1000 O O . PRO A 1 131 ? 1.619 5.613 -9.509 1.00 92.75 131 PRO A O 1
ATOM 1003 N N . VAL A 1 132 ? -0.065 6.977 -8.957 1.00 92.62 132 VAL A N 1
ATOM 1004 C CA . VAL A 1 132 ? 0.337 8.060 -9.870 1.00 92.62 132 VAL A CA 1
ATOM 1005 C C . VAL A 1 132 ? 1.726 8.590 -9.509 1.00 92.62 132 VAL A C 1
ATOM 1007 O O . VAL A 1 132 ? 2.564 8.785 -10.386 1.00 92.62 132 VAL A O 1
ATOM 1010 N N . ALA A 1 133 ? 1.994 8.795 -8.217 1.00 93.62 133 ALA A N 1
ATOM 1011 C CA . ALA A 1 133 ? 3.304 9.234 -7.744 1.00 93.62 133 ALA A CA 1
ATOM 1012 C C . ALA A 1 133 ? 4.400 8.185 -7.998 1.00 93.62 133 ALA A C 1
ATOM 1014 O O . ALA A 1 133 ? 5.524 8.546 -8.341 1.00 93.62 133 ALA A O 1
ATOM 1015 N N . VAL A 1 134 ? 4.075 6.898 -7.849 1.00 92.06 134 VAL A N 1
ATOM 1016 C CA . VAL A 1 134 ? 4.982 5.775 -8.121 1.00 92.06 134 VAL A CA 1
ATOM 1017 C C . VAL A 1 134 ? 5.321 5.693 -9.607 1.00 92.06 134 VAL A C 1
ATOM 1019 O O . VAL A 1 134 ? 6.503 5.667 -9.938 1.00 92.06 134 VAL A O 1
ATOM 1022 N N . GLU A 1 135 ? 4.325 5.719 -10.493 1.00 90.44 135 GLU A N 1
ATOM 1023 C CA . GLU A 1 135 ? 4.547 5.706 -11.945 1.00 90.44 135 GLU A CA 1
ATOM 1024 C C . GLU A 1 135 ? 5.366 6.916 -12.399 1.00 90.44 135 GLU A C 1
ATOM 1026 O O . GLU A 1 135 ? 6.317 6.786 -13.168 1.00 90.44 135 GLU A O 1
ATOM 1031 N N . TYR A 1 136 ? 5.057 8.102 -11.867 1.00 89.50 136 TYR A N 1
ATOM 1032 C CA . TYR A 1 136 ? 5.829 9.309 -12.149 1.00 89.50 136 TYR A CA 1
ATOM 1033 C C . TYR A 1 136 ? 7.284 9.187 -11.671 1.00 89.50 136 TYR A C 1
ATOM 1035 O O . TYR A 1 136 ? 8.209 9.608 -12.370 1.00 89.50 136 TYR A O 1
ATOM 1043 N N . ALA A 1 137 ? 7.510 8.592 -10.497 1.00 88.44 137 ALA A N 1
ATOM 1044 C CA . ALA A 1 137 ? 8.853 8.338 -9.994 1.00 88.44 137 ALA A CA 1
ATOM 1045 C C . ALA A 1 137 ? 9.599 7.322 -10.868 1.00 88.44 137 ALA A C 1
ATOM 1047 O O . ALA A 1 137 ? 10.767 7.543 -11.163 1.00 88.44 137 ALA A O 1
ATOM 1048 N N . GLN A 1 138 ? 8.943 6.257 -11.333 1.00 87.25 138 GLN A N 1
ATOM 1049 C CA . GLN A 1 138 ? 9.542 5.276 -12.245 1.00 87.25 138 GLN A CA 1
ATOM 1050 C C . GLN A 1 138 ? 9.854 5.870 -13.622 1.00 87.25 138 GLN A C 1
ATOM 1052 O O . GLN A 1 138 ? 10.913 5.591 -14.176 1.00 87.25 138 GLN A O 1
ATOM 1057 N N . TYR A 1 139 ? 8.988 6.747 -14.133 1.00 84.56 139 TYR A N 1
ATOM 1058 C CA . TYR A 1 139 ? 9.250 7.527 -15.340 1.00 84.56 139 TYR A CA 1
ATOM 1059 C C . TYR A 1 139 ? 10.472 8.445 -15.177 1.00 84.56 139 TYR A C 1
ATOM 1061 O O . TYR A 1 139 ? 11.342 8.484 -16.043 1.00 84.56 139 TYR A O 1
ATOM 1069 N N . SER A 1 140 ? 10.560 9.158 -14.050 1.00 85.81 140 SER A N 1
ATOM 1070 C CA . SER A 1 140 ? 11.630 10.134 -13.796 1.00 85.81 140 SER A CA 1
ATOM 1071 C C . SER A 1 140 ? 12.968 9.480 -13.429 1.00 85.81 140 SER A C 1
ATOM 1073 O O . SER A 1 140 ? 14.032 10.039 -13.688 1.00 85.81 140 SER A O 1
ATOM 1075 N N . LEU A 1 141 ? 12.931 8.308 -12.792 1.00 84.38 141 LEU A N 1
ATOM 1076 C CA . LEU A 1 141 ? 14.095 7.588 -12.281 1.00 84.38 141 LEU A CA 1
ATOM 1077 C C . LEU A 1 141 ? 14.370 6.357 -13.148 1.00 84.38 141 LEU A C 1
ATOM 1079 O O . LEU A 1 141 ? 14.183 5.214 -12.729 1.00 84.38 141 LEU A O 1
ATOM 1083 N N . THR A 1 142 ? 14.891 6.591 -14.350 1.00 77.56 142 THR A N 1
ATOM 1084 C CA . THR A 1 142 ? 15.223 5.538 -15.331 1.00 77.56 142 THR A CA 1
ATOM 1085 C C . THR A 1 142 ? 16.199 4.479 -14.797 1.00 77.56 142 THR A C 1
ATOM 1087 O O . THR A 1 142 ? 16.197 3.335 -15.249 1.00 77.56 142 THR A O 1
ATOM 1090 N N . GLN A 1 143 ? 16.984 4.819 -13.770 1.00 76.94 143 GLN A N 1
ATOM 1091 C CA . GLN A 1 143 ? 17.911 3.916 -13.076 1.00 76.94 143 GLN A CA 1
ATOM 1092 C C . GLN A 1 143 ? 17.218 2.780 -12.303 1.00 76.94 143 GLN A C 1
ATOM 1094 O O . GLN A 1 143 ? 17.884 1.831 -11.892 1.00 76.94 143 GLN A O 1
ATOM 1099 N N . LEU A 1 144 ? 15.897 2.845 -12.098 1.00 74.88 144 LEU A N 1
ATOM 1100 C CA . LEU A 1 144 ? 15.145 1.790 -11.413 1.00 74.88 144 LEU A CA 1
ATOM 1101 C C . LEU A 1 144 ? 14.989 0.517 -12.259 1.00 74.88 144 LEU A C 1
ATOM 1103 O O . LEU A 1 144 ? 14.647 -0.533 -11.711 1.00 74.88 144 LEU A O 1
ATOM 1107 N N . GLY A 1 145 ? 15.220 0.589 -13.576 1.00 72.44 145 GLY A N 1
ATOM 1108 C CA . GLY A 1 145 ? 15.028 -0.547 -14.483 1.00 72.44 145 GLY A CA 1
ATOM 1109 C C . GLY A 1 145 ? 13.562 -0.983 -14.605 1.00 72.44 145 GLY A C 1
ATOM 1110 O O . GLY A 1 145 ? 13.281 -2.145 -14.897 1.00 72.44 145 GLY A O 1
ATOM 1111 N N . ARG A 1 146 ? 12.627 -0.064 -14.337 1.00 75.88 146 ARG A N 1
ATOM 1112 C CA . ARG A 1 146 ? 11.174 -0.275 -14.396 1.00 75.88 146 ARG A CA 1
ATOM 1113 C C . ARG A 1 146 ? 10.570 0.688 -15.412 1.00 75.88 146 ARG A C 1
ATOM 1115 O O . ARG A 1 146 ? 11.025 1.823 -15.503 1.00 75.88 146 ARG A O 1
ATOM 1122 N N . ASN A 1 147 ? 9.551 0.235 -16.140 1.00 79.31 147 ASN A N 1
ATOM 1123 C CA . ASN A 1 147 ? 8.800 1.098 -17.047 1.00 79.31 147 ASN A CA 1
ATOM 1124 C C . ASN A 1 147 ? 7.521 1.565 -16.389 1.00 79.31 147 ASN A C 1
ATOM 1126 O O . ASN A 1 147 ? 6.846 0.771 -15.739 1.00 79.31 147 ASN A O 1
ATOM 1130 N N . CYS A 1 148 ? 7.178 2.814 -16.674 1.00 82.62 148 CYS A N 1
ATOM 1131 C CA . CYS A 1 148 ? 5.884 3.364 -16.328 1.00 82.62 148 CYS A CA 1
ATOM 1132 C C . CYS A 1 148 ? 4.774 2.694 -17.156 1.00 82.62 148 CYS A C 1
ATOM 1134 O O . CYS A 1 148 ? 4.941 2.439 -18.356 1.00 82.62 148 CYS A O 1
ATOM 1136 N N . SER A 1 149 ? 3.635 2.431 -16.526 1.00 84.25 149 SER A N 1
ATOM 1137 C CA . SER A 1 149 ? 2.457 1.798 -17.111 1.00 84.25 149 SER A CA 1
ATOM 1138 C C . SER A 1 149 ? 1.182 2.390 -16.508 1.00 84.25 149 SER A C 1
ATOM 1140 O O . SER A 1 149 ? 0.913 2.281 -15.313 1.00 84.25 149 SER A O 1
ATOM 1142 N N . PHE A 1 150 ? 0.318 2.974 -17.345 1.00 84.62 150 PHE A N 1
ATOM 1143 C CA . PHE A 1 150 ? -0.996 3.449 -16.881 1.00 84.62 150 PHE A CA 1
ATOM 1144 C C . PHE A 1 150 ? -1.903 2.310 -16.399 1.00 84.62 150 PHE A C 1
ATOM 1146 O O . PHE A 1 150 ? -2.781 2.523 -15.559 1.00 84.62 150 PHE A O 1
ATOM 1153 N N . TYR A 1 151 ? -1.660 1.094 -16.886 1.00 86.12 151 TYR A N 1
ATOM 1154 C CA . TYR A 1 151 ? -2.374 -0.100 -16.457 1.00 86.12 151 TYR A CA 1
ATOM 1155 C C . TYR A 1 151 ? -2.094 -0.446 -14.985 1.00 86.12 151 TYR A C 1
ATOM 1157 O O . TYR A 1 151 ? -2.954 -0.981 -14.277 1.00 86.12 151 TYR A O 1
ATOM 1165 N N . ASP A 1 152 ? -0.916 -0.079 -14.485 1.00 86.25 152 ASP A N 1
ATOM 1166 C CA . ASP A 1 152 ? -0.494 -0.339 -13.111 1.00 86.25 152 ASP A CA 1
ATOM 1167 C C . ASP A 1 152 ? -1.245 0.583 -12.141 1.00 86.25 152 ASP A C 1
ATOM 1169 O O . ASP A 1 152 ? -1.663 0.150 -11.065 1.00 86.25 152 ASP A O 1
ATOM 1173 N N . ILE A 1 153 ? -1.539 1.822 -12.554 1.00 88.25 153 ILE A N 1
ATOM 1174 C CA . ILE A 1 153 ? -2.410 2.744 -11.807 1.00 88.25 153 ILE A CA 1
ATOM 1175 C C . ILE A 1 153 ? -3.811 2.150 -11.672 1.00 88.25 153 ILE A C 1
ATOM 1177 O O . ILE A 1 153 ? -4.343 2.067 -10.562 1.00 88.25 153 ILE A O 1
ATOM 1181 N N . GLU A 1 154 ? -4.408 1.724 -12.788 1.00 89.62 154 GLU A N 1
ATOM 1182 C CA . GLU A 1 154 ? -5.768 1.176 -12.811 1.00 89.62 154 GLU A CA 1
ATOM 1183 C C . GLU A 1 154 ? -5.881 -0.062 -11.912 1.00 89.62 154 GLU A C 1
ATOM 1185 O O . GLU A 1 154 ? -6.762 -0.141 -11.053 1.00 89.62 154 GLU A O 1
ATOM 1190 N N . THR A 1 155 ? -4.953 -1.004 -12.053 1.00 89.62 155 THR A N 1
ATOM 1191 C CA . THR A 1 155 ? -4.958 -2.260 -11.291 1.00 89.62 155 THR A CA 1
ATOM 1192 C C . THR A 1 155 ? -4.715 -2.039 -9.797 1.00 89.62 155 THR A C 1
ATOM 1194 O O . THR A 1 155 ? -5.426 -2.628 -8.981 1.00 89.62 155 THR A O 1
ATOM 1197 N N . ASN A 1 156 ? -3.825 -1.123 -9.403 1.00 92.38 156 ASN A N 1
ATOM 1198 C CA . ASN A 1 156 ? -3.661 -0.734 -7.998 1.00 92.38 156 ASN A CA 1
ATOM 1199 C C . ASN A 1 156 ? -4.943 -0.111 -7.417 1.00 92.38 156 ASN A C 1
ATOM 1201 O O . ASN A 1 156 ? -5.357 -0.457 -6.306 1.00 92.38 156 ASN A O 1
ATOM 1205 N N . VAL A 1 157 ? -5.611 0.781 -8.159 1.00 93.62 157 VAL A N 1
ATOM 1206 C CA . VAL A 1 157 ? -6.868 1.410 -7.714 1.00 93.62 157 VAL A CA 1
ATOM 1207 C C . VAL A 1 157 ? -7.991 0.378 -7.591 1.00 93.62 157 VAL A C 1
ATOM 1209 O O . VAL A 1 157 ? -8.726 0.391 -6.602 1.00 93.62 157 VAL A O 1
ATOM 1212 N N . ILE A 1 158 ? -8.108 -0.560 -8.535 1.00 92.50 158 ILE A N 1
ATOM 1213 C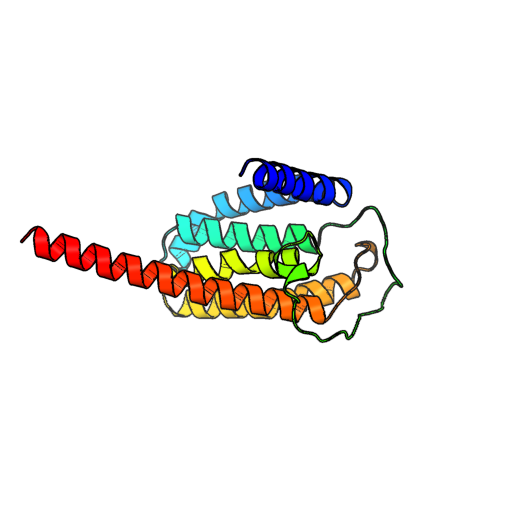 CA . ILE A 1 158 ? -9.060 -1.676 -8.431 1.00 92.50 158 ILE A CA 1
ATOM 1214 C C . ILE A 1 158 ? -8.769 -2.503 -7.172 1.00 92.50 158 ILE A C 1
ATOM 1216 O O . ILE A 1 158 ? -9.695 -2.813 -6.420 1.00 92.50 158 ILE A O 1
ATOM 1220 N N . GLY A 1 159 ? -7.496 -2.805 -6.904 1.00 92.38 159 GLY A N 1
ATOM 1221 C CA . GLY A 1 159 ? -7.050 -3.501 -5.697 1.00 92.38 159 GLY A CA 1
ATOM 1222 C C . GLY A 1 159 ? -7.467 -2.786 -4.413 1.00 92.38 159 GLY A C 1
ATOM 1223 O O . GLY A 1 159 ? -8.058 -3.398 -3.519 1.00 92.38 159 GLY A O 1
ATOM 1224 N N . LEU A 1 160 ? -7.249 -1.469 -4.350 1.00 95.56 160 LEU A N 1
ATOM 1225 C CA . LEU A 1 160 ? -7.677 -0.614 -3.240 1.00 95.56 160 LEU A CA 1
ATOM 1226 C C . LEU A 1 160 ? -9.191 -0.701 -3.007 1.00 95.56 160 LEU A C 1
ATOM 1228 O O . LEU A 1 160 ? -9.632 -0.946 -1.883 1.00 95.56 160 LEU A O 1
ATOM 1232 N N . LEU A 1 161 ? -9.990 -0.507 -4.060 1.00 95.94 161 LEU A N 1
ATOM 1233 C CA . LEU A 1 161 ? -11.453 -0.514 -3.974 1.00 95.94 161 LEU A CA 1
ATOM 1234 C C . LEU A 1 161 ? -11.995 -1.893 -3.582 1.00 95.94 161 LEU A C 1
ATOM 1236 O O . LEU A 1 161 ? -12.893 -1.981 -2.742 1.00 95.94 161 LEU A O 1
ATOM 1240 N N . ALA A 1 162 ? -11.421 -2.967 -4.129 1.00 93.94 162 ALA A N 1
ATOM 1241 C CA . ALA A 1 162 ? -11.744 -4.334 -3.734 1.00 93.94 162 ALA A CA 1
ATOM 1242 C C . ALA A 1 162 ? -11.425 -4.572 -2.249 1.00 93.94 162 ALA A C 1
ATOM 1244 O O . ALA A 1 162 ? -12.252 -5.125 -1.520 1.00 93.94 162 ALA A O 1
ATOM 1245 N N . GLY A 1 163 ? -10.276 -4.084 -1.775 1.00 95.62 163 GLY A N 1
ATOM 1246 C CA . GLY A 1 163 ? -9.895 -4.131 -0.365 1.00 95.62 163 GLY A CA 1
ATOM 1247 C C . GLY A 1 163 ? -10.887 -3.397 0.536 1.00 95.62 163 GLY A C 1
ATOM 1248 O O . GLY A 1 163 ? -11.308 -3.938 1.559 1.00 95.62 163 GLY A O 1
ATOM 1249 N N . VAL A 1 164 ? -11.327 -2.197 0.143 1.00 96.12 164 VAL A N 1
ATOM 1250 C CA . VAL A 1 164 ? -12.360 -1.441 0.874 1.00 96.12 164 VAL A CA 1
ATOM 1251 C C . VAL A 1 164 ? -13.673 -2.221 0.924 1.00 96.12 164 VAL A C 1
ATOM 1253 O O . VAL A 1 164 ? -14.250 -2.368 2.002 1.00 96.12 164 VAL A O 1
ATOM 1256 N N . ALA A 1 165 ? -14.139 -2.754 -0.208 1.00 96.31 165 ALA A N 1
ATOM 1257 C CA . ALA A 1 165 ? -15.380 -3.524 -0.269 1.00 96.31 165 ALA A CA 1
ATOM 1258 C C . ALA A 1 165 ? -15.335 -4.745 0.665 1.00 96.31 165 ALA A C 1
ATOM 1260 O O . ALA A 1 165 ? -16.237 -4.934 1.484 1.00 96.31 165 ALA A O 1
ATOM 1261 N N . VAL A 1 166 ? -14.253 -5.526 0.610 1.00 95.94 166 VAL A N 1
ATOM 1262 C CA . VAL A 1 166 ? -14.045 -6.680 1.498 1.00 95.94 166 VAL A CA 1
ATOM 1263 C C . VAL A 1 166 ? -13.959 -6.240 2.958 1.00 95.94 166 VAL A C 1
ATOM 1265 O O . VAL A 1 166 ? -14.628 -6.819 3.812 1.00 95.94 166 VAL A O 1
ATOM 1268 N N . GLY A 1 167 ? -13.194 -5.189 3.261 1.00 94.50 167 GLY A N 1
ATOM 1269 C CA . GLY A 1 167 ? -13.066 -4.655 4.617 1.00 94.50 167 GLY A CA 1
ATOM 1270 C C . GLY A 1 167 ? -14.410 -4.237 5.217 1.00 94.50 167 GLY A C 1
ATOM 1271 O O . GLY A 1 167 ? -14.692 -4.550 6.375 1.00 94.50 167 GLY A O 1
ATOM 1272 N N . LEU A 1 168 ? -15.281 -3.606 4.421 1.00 95.25 168 LEU A N 1
ATOM 1273 C CA . LEU A 1 168 ? -16.629 -3.219 4.839 1.00 95.25 168 LEU A CA 1
ATOM 1274 C C . LEU A 1 168 ? -17.508 -4.438 5.123 1.00 95.25 168 LEU A C 1
ATOM 1276 O O . LEU A 1 168 ? -18.190 -4.455 6.149 1.00 95.25 168 LEU A O 1
ATOM 1280 N N . VAL A 1 169 ? -17.464 -5.465 4.269 1.00 95.62 169 VAL A N 1
ATOM 1281 C CA . VAL A 1 169 ? -18.199 -6.723 4.484 1.00 95.62 169 VAL A CA 1
ATOM 1282 C C . VAL A 1 169 ? -17.733 -7.405 5.768 1.00 95.62 169 VAL A C 1
ATOM 1284 O O . VAL A 1 169 ? -18.558 -7.743 6.616 1.00 95.62 169 VAL A O 1
ATOM 1287 N N . VAL A 1 170 ? -16.420 -7.550 5.965 1.00 94.56 170 VAL A N 1
ATOM 1288 C CA . VAL A 1 170 ? -15.852 -8.161 7.178 1.00 94.56 170 VAL A CA 1
ATOM 1289 C C . VAL A 1 170 ? -16.262 -7.371 8.419 1.00 94.56 170 VAL A C 1
ATOM 1291 O O . VAL A 1 170 ? -16.699 -7.954 9.414 1.00 94.56 170 VAL A O 1
ATOM 1294 N N . ARG A 1 171 ? -16.179 -6.038 8.362 1.00 92.62 171 ARG A N 1
ATOM 1295 C CA . ARG A 1 171 ? -16.586 -5.167 9.467 1.00 92.62 171 ARG A CA 1
ATOM 1296 C C . ARG A 1 171 ? -18.080 -5.294 9.769 1.00 92.62 171 ARG A C 1
ATOM 1298 O O . ARG A 1 171 ? -18.435 -5.342 10.944 1.00 92.62 171 ARG A O 1
ATOM 1305 N N . LEU A 1 172 ? -18.934 -5.369 8.748 1.00 93.56 172 LEU A N 1
ATOM 1306 C CA . LEU A 1 172 ? -20.379 -5.547 8.899 1.00 93.56 172 LEU A CA 1
ATOM 1307 C C . LEU A 1 172 ? -20.716 -6.894 9.549 1.00 93.56 172 LEU A C 1
ATOM 1309 O O . LEU A 1 172 ? -21.481 -6.941 10.512 1.00 93.56 172 LEU A O 1
ATOM 1313 N N . VAL A 1 173 ? -20.120 -7.985 9.066 1.00 94.06 173 VAL A N 1
ATOM 1314 C CA . VAL A 1 173 ? -20.308 -9.321 9.651 1.00 94.06 173 VAL A CA 1
ATOM 1315 C C . VAL A 1 173 ? -19.870 -9.318 11.115 1.00 94.06 173 VAL A C 1
ATOM 1317 O O . VAL A 1 173 ? -20.606 -9.785 11.984 1.00 94.06 173 VAL A O 1
ATOM 1320 N N . TRP A 1 174 ? -18.714 -8.721 11.413 1.00 93.00 174 TRP A N 1
ATOM 1321 C CA . TRP A 1 174 ? -18.205 -8.609 12.778 1.00 93.00 174 TRP A CA 1
ATOM 1322 C C . TRP A 1 174 ? -19.158 -7.840 13.701 1.00 93.00 174 TRP A C 1
ATOM 1324 O O . TRP A 1 174 ? -19.435 -8.284 14.819 1.00 93.00 174 TRP A O 1
ATOM 1334 N N . THR A 1 175 ? -19.687 -6.694 13.259 1.00 91.19 175 THR A N 1
ATOM 1335 C CA . THR A 1 175 ? -20.599 -5.883 14.078 1.00 91.19 175 THR A CA 1
ATOM 1336 C C . THR A 1 175 ? -21.937 -6.573 14.311 1.00 91.19 175 THR A C 1
ATOM 1338 O O . THR A 1 175 ? -22.437 -6.527 15.437 1.00 91.19 175 THR A O 1
ATOM 1341 N N . VAL A 1 176 ? -22.491 -7.242 13.295 1.00 92.38 176 VAL A N 1
ATOM 1342 C CA . VAL A 1 176 ? -23.732 -8.025 13.413 1.00 92.38 176 VAL A CA 1
ATOM 1343 C C . VAL A 1 176 ? -23.545 -9.180 14.396 1.00 92.38 176 VAL A C 1
ATOM 1345 O O . VAL A 1 176 ? -24.313 -9.297 15.352 1.00 92.38 176 VAL A O 1
ATOM 1348 N N . MET A 1 177 ? -22.482 -9.975 14.242 1.00 92.12 177 MET A N 1
ATOM 1349 C CA . MET A 1 177 ? -22.183 -11.100 15.137 1.00 92.12 177 MET A CA 1
ATOM 1350 C C . MET A 1 177 ? -21.983 -10.640 16.586 1.00 92.12 177 MET A C 1
ATOM 1352 O O . MET A 1 177 ? -22.567 -11.207 17.511 1.00 92.12 177 MET A O 1
ATOM 1356 N N . ALA A 1 178 ? -21.231 -9.559 16.805 1.00 89.88 178 ALA A N 1
ATOM 1357 C CA . ALA A 1 178 ? -21.038 -8.989 18.138 1.00 89.88 178 ALA A CA 1
ATOM 1358 C C . ALA A 1 178 ? -22.334 -8.426 18.759 1.00 89.88 178 ALA A C 1
ATOM 1360 O O . ALA A 1 178 ? -22.428 -8.305 19.985 1.00 89.88 178 ALA A O 1
ATOM 1361 N N . GLY A 1 179 ? -23.313 -8.034 17.939 1.00 88.31 179 GLY A N 1
ATOM 1362 C CA . GLY A 1 179 ? -24.653 -7.646 18.379 1.00 88.31 179 GLY A CA 1
ATOM 1363 C C . GLY A 1 179 ? -25.486 -8.855 18.806 1.00 88.31 179 GLY A C 1
ATOM 1364 O O . GLY A 1 179 ? -26.025 -8.860 19.911 1.00 88.31 179 GLY A O 1
ATOM 1365 N N . LEU A 1 180 ? -25.511 -9.907 17.982 1.00 90.50 180 LEU A N 1
ATOM 1366 C CA . LEU A 1 180 ? -26.221 -11.159 18.269 1.00 90.50 180 LEU A CA 1
ATOM 1367 C C . LEU A 1 180 ? -25.741 -11.801 19.578 1.00 90.50 180 LEU A C 1
ATOM 1369 O O . LEU A 1 180 ? -26.558 -12.114 20.440 1.00 90.50 180 LEU A O 1
ATOM 1373 N N . VAL A 1 181 ? -24.423 -11.905 19.791 1.00 89.56 181 VAL A N 1
ATOM 1374 C CA . VAL A 1 181 ? -23.863 -12.466 21.038 1.00 89.56 181 VAL A CA 1
ATOM 1375 C C . VAL A 1 181 ? -24.282 -11.660 22.272 1.00 89.56 181 VAL A C 1
ATOM 1377 O O . VAL A 1 181 ? -24.517 -12.232 23.334 1.00 89.56 181 VAL A O 1
ATOM 1380 N N . ARG A 1 182 ? -24.394 -10.331 22.155 1.00 88.50 182 ARG A N 1
ATOM 1381 C CA . ARG A 1 182 ? -24.843 -9.474 23.263 1.00 88.50 182 ARG A CA 1
ATOM 1382 C C . ARG A 1 182 ? -26.327 -9.640 23.580 1.00 88.50 182 ARG A C 1
ATOM 1384 O O . ARG A 1 182 ? -26.686 -9.476 24.740 1.00 88.50 182 ARG A O 1
ATOM 1391 N N . MET A 1 183 ? -27.157 -9.961 22.588 1.00 81.44 183 MET A N 1
ATOM 1392 C CA . MET A 1 183 ? -28.578 -10.251 22.802 1.00 81.44 183 MET A CA 1
ATOM 1393 C C . MET A 1 183 ? -28.794 -11.624 23.440 1.00 81.44 183 MET A C 1
ATOM 1395 O O . MET A 1 183 ? -29.615 -11.729 24.333 1.00 81.44 183 MET A O 1
ATOM 1399 N N . VAL A 1 184 ? -28.021 -12.644 23.053 1.00 85.00 184 VAL A N 1
ATOM 1400 C CA . VAL A 1 184 ? -28.116 -14.002 23.633 1.00 85.00 184 VAL A CA 1
ATOM 1401 C C . VAL A 1 184 ? -27.634 -14.060 25.091 1.00 85.00 184 VAL A C 1
ATOM 1403 O O . VAL A 1 184 ? -28.051 -14.928 25.847 1.00 85.00 184 VAL A O 1
ATOM 1406 N N . LYS A 1 185 ? -26.736 -13.152 25.496 1.00 78.62 185 LYS A N 1
ATOM 1407 C CA . LYS A 1 185 ? -26.231 -13.063 26.878 1.00 78.62 185 LYS A CA 1
ATOM 1408 C C . LYS A 1 185 ? -27.115 -12.240 27.829 1.00 78.62 185 LYS A C 1
ATOM 1410 O O . LYS A 1 185 ? -26.755 -12.136 28.999 1.00 78.62 185 LYS A O 1
ATOM 1415 N N . ARG A 1 186 ? -28.183 -11.605 27.339 1.00 64.06 186 ARG A N 1
ATOM 1416 C CA . ARG A 1 186 ? -29.169 -10.888 28.163 1.00 64.06 186 ARG A CA 1
ATOM 1417 C C . ARG A 1 186 ? -30.363 -11.783 28.436 1.00 64.06 186 ARG A C 1
ATOM 1419 O O . ARG A 1 186 ? -30.897 -11.653 29.555 1.00 64.06 186 ARG A O 1
#

Secondary structure (DSSP, 8-state):
-HHHHHHHHHHHHHHHHH-TTHHHHHHHHHHHHHHHHHHHHHHTTS-HHHHHHHHHHHHHHHHHHHSPPSS--S-TT-EE-------HHHHHS--HHHHHHHHHHHHHHHHTT--SHHHHHHHHHHHHHHHHHHHHHHHH-GGG---EEHHHHHHHHHHHHHHHHHHHHHHHHHHHHHHHHHHHT-

Sequence (186 aa):
MFDYIDQGFYWLGQAYAETPWARAGLVVAAVVALLLAVPMAKLLRSNPVIVGLLLGAFGAVLVLTLTPRLRVYGAPETCYLQFGKPTRADLIQPTDVSLNLLLLFPVGVLLTWLRPLIAVCCAFLIALALPVAVEYAQYSLTQLGRNCSFYDIETNVIGLLAGVAVGLVVRLVWTVMAGLVRMVKR

pLDDT: mean 85.63, std 11.54, range [45.34, 97.75]